Protein AF-A0A6V7UQC3-F1 (afdb_monomer_lite)

Structure (mmCIF, N/CA/C/O backbone):
data_AF-A0A6V7UQC3-F1
#
_entry.id   AF-A0A6V7UQC3-F1
#
loop_
_atom_site.group_PDB
_atom_site.id
_atom_site.type_symbol
_atom_site.label_atom_id
_atom_site.label_alt_id
_atom_site.label_comp_id
_atom_site.label_asym_id
_atom_site.label_entity_id
_atom_site.label_seq_id
_atom_site.pdbx_PDB_ins_code
_atom_site.Cartn_x
_atom_site.Cartn_y
_atom_site.Cartn_z
_atom_site.occupancy
_atom_site.B_iso_or_equiv
_atom_site.auth_seq_id
_atom_site.auth_comp_id
_atom_site.auth_asym_id
_atom_site.auth_atom_id
_atom_site.pdbx_PDB_model_num
ATOM 1 N N . MET A 1 1 ? 8.889 34.689 -22.138 1.00 64.12 1 MET A N 1
ATOM 2 C CA . MET A 1 1 ? 8.072 34.893 -20.921 1.00 64.12 1 MET A CA 1
ATOM 3 C C . MET A 1 1 ? 6.764 34.091 -20.914 1.00 64.12 1 MET A C 1
ATOM 5 O O . MET A 1 1 ? 6.473 33.499 -19.887 1.00 64.12 1 MET A O 1
ATOM 9 N N . TYR A 1 2 ? 5.983 34.022 -22.006 1.00 79.50 2 TYR A N 1
ATOM 10 C CA . TYR A 1 2 ? 4.764 33.183 -22.061 1.00 79.50 2 TYR A CA 1
ATOM 11 C C . TYR A 1 2 ? 5.077 31.675 -21.970 1.00 79.50 2 TYR A C 1
ATOM 13 O O . TYR A 1 2 ? 4.630 31.007 -21.044 1.00 79.50 2 TYR A O 1
ATOM 21 N N . TRP A 1 3 ? 5.973 31.185 -22.832 1.00 75.94 3 TRP A N 1
ATOM 22 C CA . TRP A 1 3 ? 6.384 29.775 -22.886 1.00 75.94 3 TRP A CA 1
ATOM 23 C C . TRP A 1 3 ? 6.981 29.227 -21.578 1.00 75.94 3 TRP A C 1
ATOM 25 O O . TRP A 1 3 ? 6.751 28.079 -21.221 1.00 75.94 3 TRP A O 1
ATOM 35 N N . GLU A 1 4 ? 7.701 30.045 -20.805 1.00 83.38 4 GLU A N 1
ATOM 36 C CA . GLU A 1 4 ? 8.238 29.617 -19.503 1.00 83.38 4 GLU A CA 1
ATOM 37 C C . GLU A 1 4 ? 7.147 29.396 -18.455 1.00 83.38 4 GLU A C 1
ATOM 39 O O . GLU A 1 4 ? 7.284 28.515 -17.607 1.00 83.38 4 GLU A O 1
ATOM 44 N N . LYS A 1 5 ? 6.069 30.192 -18.489 1.00 83.81 5 LYS A N 1
ATOM 45 C CA . LYS A 1 5 ? 4.938 30.012 -17.572 1.00 83.81 5 LYS A CA 1
ATOM 46 C C . LYS A 1 5 ? 4.194 28.721 -17.891 1.00 83.81 5 LYS A C 1
ATOM 48 O O . LYS A 1 5 ? 3.867 27.980 -16.971 1.00 83.81 5 LYS A O 1
ATOM 53 N N . GLU A 1 6 ? 3.991 28.429 -19.173 1.00 85.62 6 GLU A N 1
ATOM 54 C CA . GLU A 1 6 ? 3.350 27.187 -19.608 1.00 85.62 6 GLU A CA 1
ATOM 55 C C . GLU A 1 6 ? 4.181 25.958 -19.243 1.00 85.62 6 GLU A C 1
ATOM 57 O O . GLU A 1 6 ? 3.660 25.035 -18.623 1.00 85.62 6 GLU A O 1
ATOM 62 N N . ILE A 1 7 ? 5.487 25.962 -19.529 1.00 86.19 7 ILE A N 1
ATOM 63 C CA . ILE A 1 7 ? 6.379 24.847 -19.172 1.00 86.19 7 ILE A CA 1
ATOM 64 C C . ILE A 1 7 ? 6.366 24.605 -17.656 1.00 86.19 7 ILE A C 1
ATOM 66 O O . ILE A 1 7 ? 6.242 23.462 -17.217 1.00 86.19 7 ILE A O 1
ATOM 70 N N . LYS A 1 8 ? 6.425 25.668 -16.843 1.00 86.44 8 LYS A N 1
ATOM 71 C CA . LYS A 1 8 ? 6.316 25.550 -15.380 1.00 86.44 8 LYS A CA 1
ATOM 72 C C . LYS A 1 8 ? 4.957 25.000 -14.941 1.00 86.44 8 LYS A C 1
ATOM 74 O O . LYS A 1 8 ? 4.918 24.204 -14.009 1.00 86.44 8 LYS A O 1
ATOM 79 N N . ALA A 1 9 ? 3.869 25.367 -15.616 1.00 86.12 9 ALA A N 1
ATOM 80 C CA . ALA A 1 9 ? 2.542 24.830 -15.330 1.00 86.12 9 ALA A CA 1
ATOM 81 C C . ALA A 1 9 ? 2.450 23.325 -15.639 1.00 86.12 9 ALA A C 1
ATOM 83 O O . ALA A 1 9 ? 1.952 22.563 -14.812 1.00 86.12 9 ALA A O 1
ATOM 84 N N . TYR A 1 10 ? 2.987 22.866 -16.775 1.00 89.12 10 TYR A N 1
ATOM 85 C CA . TYR A 1 10 ? 3.027 21.435 -17.105 1.00 89.12 10 TYR A CA 1
ATOM 86 C C . TYR A 1 10 ? 3.880 20.632 -16.118 1.00 89.12 10 TYR A C 1
ATOM 88 O O . TYR 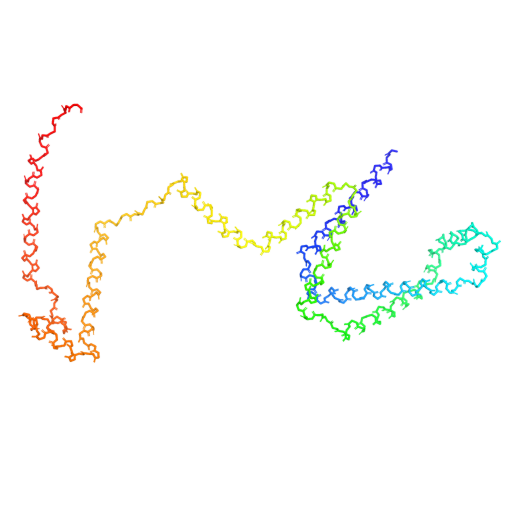A 1 10 ? 3.467 19.555 -15.687 1.00 89.12 10 TYR A O 1
ATOM 96 N N . LEU A 1 11 ? 5.038 21.168 -15.722 1.00 87.81 11 LEU A N 1
ATOM 97 C CA . LEU A 1 11 ? 5.898 20.543 -14.716 1.00 87.81 11 LEU A CA 1
ATOM 98 C C . LEU A 1 11 ? 5.192 20.444 -13.360 1.00 87.81 11 LEU A C 1
ATOM 100 O O . LEU A 1 11 ? 5.208 19.379 -12.749 1.00 87.81 11 LEU A O 1
ATOM 104 N N . LEU A 1 12 ? 4.520 21.511 -12.924 1.00 87.75 12 LEU A N 1
ATOM 105 C CA . LEU A 1 12 ? 3.757 21.512 -11.677 1.00 87.75 12 LEU A CA 1
ATOM 106 C C . LEU A 1 12 ? 2.623 20.476 -11.712 1.00 87.75 12 LEU A C 1
ATOM 108 O O . LEU A 1 12 ? 2.480 19.684 -10.782 1.00 87.75 12 LEU A O 1
ATOM 112 N N . ASN A 1 13 ? 1.859 20.425 -12.806 1.00 90.88 13 ASN A N 1
ATOM 113 C CA . ASN A 1 13 ? 0.787 19.443 -12.980 1.00 90.88 13 ASN A CA 1
ATOM 114 C C . ASN A 1 13 ? 1.324 18.008 -12.908 1.00 90.88 13 ASN A C 1
ATOM 116 O O . ASN A 1 13 ? 0.737 17.156 -12.240 1.00 90.88 13 ASN A O 1
ATOM 120 N N . PHE A 1 14 ? 2.466 17.742 -13.543 1.00 91.44 14 PHE A N 1
ATOM 121 C CA . PHE A 1 14 ? 3.115 16.436 -13.485 1.00 91.44 14 PHE A CA 1
ATOM 122 C C . PHE A 1 14 ? 3.550 16.064 -12.057 1.00 91.44 14 PHE A C 1
ATOM 124 O O . PHE A 1 14 ? 3.264 14.958 -11.601 1.00 91.44 14 PHE A O 1
ATOM 131 N N . GLN A 1 15 ? 4.171 16.987 -11.319 1.00 90.38 15 GLN A N 1
ATOM 132 C CA . GLN A 1 15 ? 4.589 16.763 -9.926 1.00 90.38 15 GLN A CA 1
ATOM 133 C C . GLN A 1 15 ? 3.405 16.435 -9.009 1.00 90.38 15 GLN A C 1
ATOM 135 O O . GLN A 1 15 ? 3.484 15.523 -8.177 1.00 90.38 15 GLN A O 1
ATOM 140 N N . VAL A 1 16 ? 2.291 17.149 -9.185 1.00 90.88 16 VAL A N 1
ATOM 141 C CA . VAL A 1 16 ? 1.056 16.910 -8.432 1.00 90.88 16 VAL A CA 1
ATOM 142 C C . VAL A 1 16 ? 0.494 15.523 -8.749 1.00 90.88 16 VAL A C 1
ATOM 144 O O . VAL A 1 16 ? 0.177 14.776 -7.826 1.00 90.88 16 VAL A O 1
ATOM 147 N N . LEU A 1 17 ? 0.439 15.130 -10.025 1.00 93.81 17 LEU A N 1
ATOM 148 C CA . LEU A 1 17 ? -0.026 13.797 -10.428 1.00 93.81 17 LEU A CA 1
ATOM 149 C C . LEU A 1 17 ? 0.838 12.677 -9.835 1.00 93.81 17 LEU A C 1
ATOM 151 O O . LEU A 1 17 ? 0.297 11.713 -9.286 1.00 93.81 17 LEU A O 1
ATOM 155 N N . VAL A 1 18 ? 2.167 12.817 -9.885 1.00 94.12 18 VAL A N 1
ATOM 156 C CA . VAL A 1 18 ? 3.090 11.843 -9.283 1.00 94.12 18 VAL A CA 1
ATOM 157 C C . VAL A 1 18 ? 2.859 11.754 -7.775 1.00 94.12 18 VAL A C 1
ATOM 159 O O . VAL A 1 18 ? 2.710 10.652 -7.249 1.00 94.12 18 VAL A O 1
ATOM 162 N N . SER A 1 19 ? 2.730 12.891 -7.090 1.00 93.50 19 SER A N 1
ATOM 163 C CA . SER A 1 19 ? 2.483 12.929 -5.644 1.00 93.50 19 SER A CA 1
ATOM 164 C C . SER A 1 19 ? 1.153 12.269 -5.268 1.00 93.50 19 SER A C 1
ATOM 166 O O . SER A 1 19 ? 1.120 11.439 -4.361 1.00 93.50 19 SER A O 1
ATOM 168 N N . ILE A 1 20 ? 0.068 12.550 -5.997 1.00 94.44 20 ILE A N 1
ATOM 169 C CA . ILE A 1 20 ? -1.242 11.911 -5.781 1.00 94.44 20 ILE A CA 1
ATOM 170 C C . ILE A 1 20 ? -1.143 10.396 -5.990 1.00 94.44 20 ILE A C 1
ATOM 172 O O . ILE A 1 20 ? -1.645 9.622 -5.170 1.00 94.44 20 ILE A O 1
ATOM 176 N N . SER A 1 21 ? -0.466 9.960 -7.056 1.00 95.06 21 SER A N 1
ATOM 177 C CA . SER A 1 21 ? -0.277 8.534 -7.334 1.00 95.06 21 SER A CA 1
ATOM 178 C C . SER A 1 21 ? 0.526 7.836 -6.228 1.00 95.06 21 SER A C 1
ATOM 180 O O . SER A 1 21 ? 0.140 6.761 -5.771 1.00 95.06 21 SER A O 1
ATOM 182 N N . ALA A 1 22 ? 1.578 8.477 -5.716 1.00 95.75 22 ALA A N 1
ATOM 183 C CA . ALA A 1 22 ? 2.397 7.956 -4.631 1.00 95.75 22 ALA A CA 1
ATOM 184 C C . ALA A 1 22 ? 1.610 7.868 -3.314 1.00 95.75 22 ALA A C 1
ATOM 186 O O . ALA A 1 22 ? 1.680 6.854 -2.617 1.00 95.75 22 ALA A O 1
ATOM 187 N N . ILE A 1 23 ? 0.786 8.876 -3.007 1.00 95.31 23 ILE A N 1
ATOM 188 C CA . ILE A 1 23 ? -0.128 8.851 -1.857 1.00 95.31 23 ILE A CA 1
ATOM 189 C C . ILE A 1 23 ? -1.109 7.677 -1.977 1.00 95.31 23 ILE A C 1
ATOM 191 O O . ILE A 1 23 ? -1.308 6.932 -1.014 1.00 95.31 23 ILE A O 1
ATOM 195 N N . PHE A 1 24 ? -1.696 7.469 -3.159 1.00 95.19 24 PHE A N 1
ATOM 196 C CA . PHE A 1 24 ? -2.596 6.343 -3.406 1.00 95.19 24 PHE A CA 1
ATOM 197 C C . PHE A 1 24 ? -1.884 5.001 -3.189 1.00 95.19 24 PHE A C 1
ATOM 199 O O . PHE A 1 24 ? -2.378 4.156 -2.439 1.00 95.19 24 PHE A O 1
ATOM 206 N N . ILE A 1 25 ? -0.693 4.828 -3.769 1.00 94.94 25 ILE A N 1
ATOM 207 C CA . ILE A 1 25 ? 0.131 3.625 -3.598 1.00 94.94 25 ILE A CA 1
ATOM 208 C C . ILE A 1 25 ? 0.401 3.363 -2.111 1.00 94.94 25 ILE A C 1
ATOM 210 O O . ILE A 1 25 ? 0.191 2.245 -1.643 1.00 94.94 25 ILE A O 1
ATOM 214 N N . PHE A 1 26 ? 0.783 4.387 -1.345 1.00 95.94 26 PHE A N 1
ATOM 215 C CA . PHE A 1 26 ? 1.074 4.245 0.081 1.00 95.94 26 PHE A CA 1
ATOM 216 C C . PHE A 1 26 ? -0.157 3.808 0.892 1.00 95.94 26 PHE A C 1
ATOM 218 O O . PHE A 1 26 ? -0.088 2.871 1.694 1.00 95.94 26 PHE A O 1
ATOM 225 N N . LEU A 1 27 ? -1.312 4.446 0.668 1.00 93.50 27 LEU A N 1
ATOM 226 C CA . LEU A 1 27 ? -2.547 4.172 1.417 1.00 93.50 27 LEU A CA 1
ATOM 227 C C . LEU A 1 27 ? -3.190 2.823 1.062 1.00 93.50 27 LEU A C 1
ATOM 229 O O . LEU A 1 27 ? -3.886 2.222 1.899 1.00 93.50 27 LEU A O 1
ATOM 233 N N . TYR A 1 28 ? -2.988 2.357 -0.169 1.00 94.19 28 TYR A N 1
ATOM 234 C CA . TYR A 1 28 ? -3.541 1.104 -0.681 1.00 94.19 28 TYR A CA 1
ATOM 235 C C . TYR A 1 28 ? -2.520 -0.035 -0.752 1.00 94.19 28 TYR A C 1
ATOM 237 O O . TYR A 1 28 ? -2.900 -1.132 -1.157 1.00 94.19 28 TYR A O 1
ATOM 245 N N . ALA A 1 29 ? -1.286 0.167 -0.276 1.00 93.50 29 ALA A N 1
ATOM 246 C CA . ALA A 1 29 ? -0.187 -0.795 -0.382 1.00 93.50 29 ALA A CA 1
ATOM 247 C C . ALA A 1 29 ? -0.581 -2.230 0.016 1.00 93.50 29 ALA A C 1
ATOM 249 O O . ALA A 1 29 ? -0.388 -3.160 -0.760 1.00 93.50 29 ALA A O 1
ATOM 250 N N . ARG A 1 30 ? -1.252 -2.411 1.165 1.00 90.88 30 ARG A N 1
ATOM 251 C CA . ARG A 1 30 ? -1.740 -3.735 1.614 1.00 90.88 30 ARG A CA 1
ATOM 252 C C . ARG A 1 30 ? -2.712 -4.402 0.653 1.00 90.88 30 ARG A C 1
ATOM 254 O O . ARG A 1 30 ? -2.663 -5.613 0.471 1.00 90.88 30 ARG A O 1
ATOM 261 N N . LYS A 1 31 ? -3.630 -3.624 0.074 1.00 91.94 31 LYS A N 1
ATOM 262 C CA . LYS A 1 31 ? -4.616 -4.153 -0.877 1.00 91.94 31 LYS A CA 1
ATOM 263 C C . LYS A 1 31 ? -3.952 -4.473 -2.216 1.00 91.94 31 LYS A C 1
ATOM 265 O O . LYS A 1 31 ? -4.264 -5.503 -2.798 1.00 91.94 31 LYS A O 1
ATOM 270 N N . LEU A 1 32 ? -3.028 -3.620 -2.665 1.00 91.94 32 LEU A N 1
ATOM 271 C CA . LEU A 1 32 ? -2.286 -3.795 -3.915 1.00 91.94 32 LEU A CA 1
ATOM 272 C C . LEU A 1 32 ? -1.426 -5.059 -3.882 1.00 91.94 32 LEU A C 1
ATOM 274 O O . LEU A 1 32 ? -1.560 -5.895 -4.768 1.00 91.94 32 LEU A O 1
ATOM 278 N N . VAL A 1 33 ? -0.614 -5.243 -2.839 1.00 92.75 33 VAL A N 1
ATOM 279 C CA . VAL A 1 33 ? 0.305 -6.390 -2.726 1.00 92.75 33 VAL A CA 1
ATOM 280 C C . VAL A 1 33 ? -0.440 -7.729 -2.655 1.00 92.75 33 VAL A C 1
ATOM 282 O O . VAL A 1 33 ? 0.019 -8.710 -3.226 1.00 92.75 33 VAL A O 1
ATOM 285 N N . ARG A 1 34 ? -1.610 -7.778 -2.004 1.00 92.50 34 ARG A N 1
ATOM 286 C CA . ARG A 1 34 ? -2.435 -8.998 -1.925 1.00 92.50 34 ARG A CA 1
ATOM 287 C C . ARG A 1 34 ? -3.258 -9.249 -3.196 1.00 92.50 34 ARG A C 1
ATOM 289 O O . ARG A 1 34 ? -3.855 -10.312 -3.345 1.00 92.50 34 ARG A O 1
ATOM 296 N N . SER A 1 35 ? -3.334 -8.281 -4.107 1.00 92.69 35 SER A N 1
ATOM 297 C CA . SER A 1 35 ? -4.086 -8.458 -5.344 1.00 92.69 35 SER A CA 1
ATOM 298 C C . SER A 1 35 ? -3.283 -9.274 -6.358 1.00 92.69 35 SER A C 1
ATOM 300 O O . SER A 1 35 ? -2.159 -8.935 -6.725 1.00 92.69 35 SER A O 1
ATOM 302 N N . VAL A 1 36 ? -3.903 -10.343 -6.853 1.00 91.88 36 VAL A N 1
ATOM 303 C CA . VAL A 1 36 ? -3.296 -11.257 -7.830 1.00 91.88 36 VAL A CA 1
ATOM 304 C C . VAL A 1 36 ? -2.942 -10.530 -9.135 1.00 91.88 36 VAL A C 1
ATOM 306 O O . VAL A 1 36 ? -1.901 -10.787 -9.734 1.00 91.88 36 VAL A O 1
ATOM 309 N N . ALA A 1 37 ? -3.765 -9.561 -9.547 1.00 92.00 37 ALA A N 1
ATOM 310 C CA . ALA A 1 37 ? -3.521 -8.761 -10.745 1.00 92.00 37 ALA A CA 1
ATOM 311 C C . ALA A 1 37 ? -2.211 -7.963 -10.660 1.00 92.00 37 ALA A C 1
ATOM 313 O O . ALA A 1 37 ? -1.436 -7.959 -11.614 1.00 92.00 37 ALA A O 1
ATOM 314 N N . VAL A 1 38 ? -1.933 -7.322 -9.518 1.00 91.19 38 VAL A N 1
ATOM 315 C CA . VAL A 1 38 ? -0.705 -6.531 -9.346 1.00 91.19 38 VAL A CA 1
ATOM 316 C C . VAL A 1 38 ? 0.526 -7.424 -9.413 1.00 91.19 38 VAL A C 1
ATOM 318 O O . VAL A 1 38 ? 1.497 -7.020 -10.038 1.00 91.19 38 VAL A O 1
ATOM 321 N N . PHE A 1 39 ? 0.479 -8.640 -8.862 1.00 91.94 39 PHE A N 1
ATOM 322 C CA . PHE A 1 39 ? 1.599 -9.582 -8.937 1.00 91.94 39 PHE A CA 1
ATOM 323 C C . PHE A 1 39 ? 1.973 -9.950 -10.382 1.00 91.94 39 PHE A C 1
ATOM 325 O O . PHE A 1 39 ? 3.143 -9.887 -10.760 1.00 91.94 39 PHE A O 1
ATOM 332 N N . TYR A 1 40 ? 0.990 -10.281 -11.223 1.00 93.38 40 TYR A N 1
ATOM 333 C CA . TYR A 1 40 ? 1.273 -10.590 -12.628 1.00 93.38 40 TYR A CA 1
ATOM 334 C C . TYR A 1 40 ? 1.721 -9.354 -13.412 1.00 93.38 40 TYR A C 1
ATOM 336 O O . TYR A 1 40 ? 2.642 -9.448 -14.220 1.00 93.38 40 TYR A O 1
ATOM 344 N N . LEU A 1 41 ? 1.128 -8.185 -13.153 1.00 94.50 41 LEU A N 1
ATOM 345 C CA . LEU A 1 41 ? 1.524 -6.941 -13.814 1.00 94.50 41 LEU A CA 1
ATOM 346 C C . LEU A 1 41 ? 2.955 -6.526 -13.456 1.00 94.50 41 LEU A C 1
ATOM 348 O O . LEU A 1 41 ? 3.721 -6.174 -14.351 1.00 94.50 41 LEU A O 1
ATOM 352 N N . THR A 1 42 ? 3.345 -6.587 -12.180 1.00 92.88 42 THR A N 1
ATOM 353 C CA . THR A 1 42 ? 4.720 -6.269 -11.765 1.00 92.88 42 THR A CA 1
ATOM 354 C C . THR A 1 42 ? 5.712 -7.278 -12.325 1.00 92.88 42 THR A C 1
ATOM 356 O O . THR A 1 42 ? 6.771 -6.873 -12.800 1.00 92.88 42 THR A O 1
ATOM 359 N N . GLY A 1 43 ? 5.348 -8.561 -12.360 1.00 93.44 43 GLY A N 1
ATOM 360 C CA . GLY A 1 43 ? 6.123 -9.606 -13.020 1.00 93.44 43 GLY A CA 1
ATOM 361 C C . GLY A 1 43 ? 6.399 -9.294 -14.491 1.00 93.44 43 GLY A C 1
ATOM 362 O O . GLY A 1 43 ? 7.560 -9.242 -14.898 1.00 93.44 43 GLY A O 1
ATOM 363 N N . ILE A 1 44 ? 5.347 -8.985 -15.258 1.00 94.25 44 ILE A N 1
ATOM 364 C CA . ILE A 1 44 ? 5.448 -8.605 -16.675 1.00 94.25 44 ILE A CA 1
ATOM 365 C C . ILE A 1 44 ? 6.311 -7.349 -16.847 1.00 94.25 44 ILE A C 1
ATOM 367 O O . ILE A 1 44 ? 7.169 -7.315 -17.729 1.00 94.25 44 ILE A O 1
ATOM 371 N N . LEU A 1 45 ? 6.127 -6.328 -16.003 1.00 95.12 45 LEU A N 1
ATOM 372 C CA . LEU A 1 45 ? 6.933 -5.105 -16.046 1.00 95.12 45 LEU A CA 1
ATOM 373 C C . LEU A 1 45 ? 8.417 -5.403 -15.814 1.00 95.12 45 LEU A C 1
ATOM 375 O O . LEU A 1 45 ? 9.252 -4.942 -16.589 1.00 95.12 45 LEU A O 1
ATOM 379 N N . ILE A 1 46 ? 8.751 -6.204 -14.799 1.00 94.25 46 ILE A N 1
ATOM 380 C CA . ILE A 1 46 ? 10.131 -6.637 -14.533 1.00 94.25 46 ILE A CA 1
ATOM 381 C C . ILE A 1 46 ? 10.692 -7.394 -15.743 1.00 94.25 46 ILE A C 1
ATOM 383 O O . ILE A 1 46 ? 11.832 -7.150 -16.138 1.00 94.25 46 ILE A O 1
ATOM 387 N N . GLY A 1 47 ? 9.889 -8.251 -16.378 1.00 94.31 47 GLY A N 1
ATOM 388 C CA . GLY A 1 47 ? 10.257 -8.943 -17.614 1.00 94.31 47 GLY A CA 1
ATOM 389 C C . GLY A 1 47 ? 10.569 -7.993 -18.772 1.00 94.31 47 GLY A C 1
ATOM 390 O O . GLY A 1 47 ? 11.583 -8.159 -19.451 1.00 94.31 47 GLY A O 1
ATOM 391 N N . ILE A 1 48 ? 9.748 -6.958 -18.969 1.00 94.00 48 ILE A N 1
ATOM 392 C CA . ILE A 1 48 ? 9.971 -5.921 -19.988 1.00 94.00 48 ILE A CA 1
ATOM 393 C C . ILE A 1 48 ? 11.245 -5.119 -19.678 1.00 94.00 48 ILE A C 1
ATOM 395 O O . ILE A 1 48 ? 12.063 -4.896 -20.570 1.00 94.00 48 ILE A O 1
ATOM 399 N N . PHE A 1 49 ? 11.469 -4.728 -18.421 1.00 93.88 49 PHE A N 1
ATOM 400 C CA . PHE A 1 49 ? 12.704 -4.043 -18.021 1.00 93.88 49 PHE A CA 1
ATOM 401 C C . PHE A 1 49 ? 13.944 -4.917 -18.244 1.00 93.88 49 PHE A C 1
ATOM 403 O O . PHE A 1 49 ? 14.940 -4.442 -18.792 1.00 93.88 49 PHE A O 1
ATOM 410 N N . ALA A 1 50 ? 13.880 -6.203 -17.895 1.00 91.81 50 ALA A N 1
ATOM 411 C CA . ALA A 1 50 ? 14.954 -7.156 -18.163 1.00 91.81 50 ALA A CA 1
ATOM 412 C C . ALA A 1 50 ? 15.212 -7.320 -19.671 1.00 91.81 50 ALA A C 1
ATOM 414 O O . ALA A 1 50 ? 16.365 -7.377 -20.100 1.00 91.81 50 ALA A O 1
ATOM 415 N N . SER A 1 51 ? 14.152 -7.326 -20.483 1.00 92.44 51 SER A N 1
ATOM 416 C CA . SER A 1 51 ? 14.235 -7.355 -21.945 1.00 92.44 51 SER A CA 1
ATOM 417 C C . SER A 1 51 ? 14.996 -6.141 -22.495 1.00 92.44 51 SER A C 1
ATOM 419 O O . SER A 1 51 ? 15.937 -6.308 -23.270 1.00 92.44 51 SER A O 1
ATOM 421 N N . PHE A 1 52 ? 14.696 -4.926 -22.020 1.00 89.94 52 PHE A N 1
ATOM 422 C CA . PHE A 1 52 ? 15.453 -3.727 -22.402 1.00 89.94 52 PHE A CA 1
ATOM 423 C C . PHE A 1 52 ? 16.926 -3.780 -21.977 1.00 89.94 52 PHE A C 1
ATOM 425 O O . PHE A 1 52 ? 17.788 -3.345 -22.741 1.00 89.94 52 PHE A O 1
ATOM 432 N N . LEU A 1 53 ? 17.241 -4.339 -20.803 1.00 89.94 53 LEU A N 1
ATOM 433 C CA . LEU A 1 53 ? 18.631 -4.517 -20.361 1.00 89.94 53 LEU A CA 1
ATOM 434 C C . LEU A 1 53 ? 19.397 -5.494 -21.261 1.00 89.94 53 LEU A C 1
ATOM 436 O O . LEU A 1 53 ? 20.527 -5.203 -21.660 1.00 89.94 53 LEU A O 1
ATOM 440 N N . ILE A 1 54 ? 18.779 -6.620 -21.628 1.00 88.62 54 ILE A N 1
ATOM 441 C CA . ILE A 1 54 ? 19.366 -7.589 -22.564 1.00 88.62 54 ILE A CA 1
ATOM 442 C C . ILE A 1 54 ? 19.555 -6.939 -23.933 1.00 88.62 54 ILE A C 1
ATOM 444 O O . ILE A 1 54 ? 20.635 -7.049 -24.510 1.00 88.62 54 ILE A O 1
ATOM 448 N N . PHE A 1 55 ? 18.547 -6.227 -24.438 1.00 85.94 55 PHE A N 1
ATOM 449 C CA . PHE A 1 55 ? 18.647 -5.508 -25.704 1.00 85.94 55 PHE A CA 1
ATOM 450 C C . PHE A 1 55 ? 19.773 -4.472 -25.678 1.00 85.94 55 PHE A C 1
ATOM 452 O O . PHE A 1 55 ? 20.583 -4.446 -26.598 1.00 85.94 55 PHE A O 1
ATOM 459 N N . GLY A 1 56 ? 19.893 -3.673 -24.614 1.00 83.19 56 GLY A N 1
ATOM 460 C CA . GLY A 1 56 ? 20.983 -2.711 -24.448 1.00 83.19 56 GLY A CA 1
ATOM 461 C C . GLY A 1 56 ? 22.360 -3.379 -24.412 1.00 83.19 56 GLY A C 1
ATOM 462 O O . GLY A 1 56 ? 23.290 -2.920 -25.077 1.00 83.19 56 GLY A O 1
ATOM 463 N N . HIS A 1 57 ? 22.490 -4.508 -23.712 1.00 81.44 57 HIS A N 1
ATOM 464 C CA . HIS A 1 57 ? 23.729 -5.287 -23.689 1.00 81.44 57 HIS A CA 1
ATOM 465 C C . HIS A 1 57 ? 24.069 -5.891 -25.063 1.00 81.44 57 HIS A C 1
ATOM 467 O O . HIS A 1 57 ? 25.218 -5.849 -25.509 1.00 81.44 57 HIS A O 1
ATOM 473 N N . LEU A 1 58 ? 23.071 -6.412 -25.778 1.00 79.31 58 LEU A N 1
ATOM 474 C CA . LEU A 1 58 ? 23.236 -6.886 -27.150 1.00 79.31 58 LEU A CA 1
ATOM 475 C C . LEU A 1 58 ? 23.615 -5.734 -28.079 1.00 79.31 58 LEU A C 1
ATOM 477 O O . LEU A 1 58 ? 24.525 -5.887 -28.888 1.00 79.31 58 LEU A O 1
ATOM 481 N N . PHE A 1 59 ? 22.998 -4.565 -27.923 1.00 71.88 59 PHE A N 1
ATOM 482 C CA . PHE A 1 59 ? 23.315 -3.370 -28.694 1.00 71.88 59 PHE A CA 1
ATOM 483 C C . PHE A 1 59 ? 24.782 -2.974 -28.506 1.00 71.88 59 PHE A C 1
ATOM 485 O O . PHE A 1 59 ? 25.483 -2.764 -29.489 1.00 71.88 59 PHE A O 1
ATOM 492 N N . GLN A 1 60 ? 25.302 -3.011 -27.274 1.00 69.00 60 GLN A N 1
ATOM 493 C CA . GLN A 1 60 ? 26.733 -2.805 -27.002 1.00 69.00 60 GLN A CA 1
ATOM 494 C C . GLN A 1 60 ? 27.648 -3.824 -27.706 1.00 69.00 60 GLN A C 1
ATOM 496 O O . GLN A 1 60 ? 28.801 -3.514 -28.017 1.00 69.00 60 GLN A O 1
ATOM 501 N N . LYS A 1 61 ? 27.155 -5.039 -27.962 1.00 70.69 61 LYS A N 1
ATOM 502 C CA . LYS A 1 61 ? 27.871 -6.086 -28.704 1.00 70.69 61 LYS A CA 1
ATOM 503 C C . LYS A 1 61 ? 27.752 -5.923 -30.227 1.00 70.69 61 LYS A C 1
ATOM 505 O O . LYS A 1 61 ? 28.675 -6.321 -30.936 1.00 70.69 61 LYS A O 1
ATOM 510 N N . PHE A 1 62 ? 26.648 -5.346 -30.708 1.00 60.94 62 PHE A N 1
ATOM 511 C CA . PHE A 1 62 ? 26.375 -5.056 -32.121 1.00 60.94 62 PHE A CA 1
ATOM 512 C C . PHE A 1 62 ? 26.971 -3.743 -32.611 1.00 60.94 62 PHE A C 1
ATOM 514 O O . PHE A 1 62 ? 27.158 -3.602 -33.819 1.00 60.94 62 PHE A O 1
ATOM 521 N N . ILE A 1 63 ? 27.321 -2.816 -31.710 1.00 61.53 63 ILE A N 1
ATOM 522 C CA . ILE A 1 63 ? 28.256 -1.737 -32.032 1.00 61.53 63 ILE A CA 1
ATOM 523 C C . ILE A 1 63 ? 29.471 -2.435 -32.658 1.00 61.53 63 ILE A C 1
ATOM 525 O O . ILE A 1 63 ? 30.125 -3.231 -31.971 1.00 61.53 63 ILE A O 1
ATOM 529 N N . PRO A 1 64 ? 29.729 -2.237 -33.968 1.00 55.75 64 PRO A N 1
ATOM 530 C CA . PRO A 1 64 ? 30.724 -3.016 -34.684 1.00 55.75 64 PRO A CA 1
ATOM 531 C C . PRO A 1 64 ? 32.040 -2.921 -33.923 1.00 55.75 64 PRO A C 1
ATOM 533 O O . PRO A 1 64 ? 32.322 -1.898 -33.299 1.00 55.75 64 PRO A O 1
ATOM 536 N N . LYS A 1 65 ? 32.885 -3.955 -33.975 1.00 54.38 65 LYS A N 1
ATOM 537 C CA . LYS A 1 65 ? 34.228 -3.888 -33.366 1.00 54.38 65 LYS A CA 1
ATOM 538 C C . LYS A 1 65 ? 34.955 -2.586 -33.775 1.00 54.38 65 LYS A C 1
ATOM 540 O O . LYS A 1 65 ? 35.664 -2.020 -32.955 1.00 54.38 65 LYS A O 1
ATOM 545 N N . PHE A 1 66 ? 34.644 -2.057 -34.970 1.00 50.22 66 PHE A N 1
ATOM 546 C CA . PHE A 1 66 ? 35.029 -0.749 -35.524 1.00 50.22 66 PHE A CA 1
ATOM 547 C C . PHE A 1 66 ? 34.524 0.510 -34.792 1.00 50.22 66 PHE A C 1
ATOM 549 O O . PHE A 1 66 ? 35.198 1.527 -34.835 1.00 50.22 66 PHE A O 1
ATOM 556 N N . ALA A 1 67 ? 33.385 0.465 -34.102 1.00 53.75 67 ALA A N 1
ATOM 557 C CA . ALA A 1 67 ? 32.818 1.563 -33.311 1.00 53.75 67 ALA A CA 1
ATOM 558 C C . ALA A 1 67 ? 33.166 1.476 -31.808 1.00 53.75 67 ALA A C 1
ATOM 560 O O . ALA A 1 67 ? 32.804 2.362 -31.037 1.00 53.75 67 ALA A O 1
ATOM 561 N N . ARG A 1 68 ? 33.950 0.466 -31.397 1.00 54.34 68 ARG A N 1
ATOM 562 C CA . ARG A 1 68 ? 34.726 0.486 -30.142 1.00 54.34 68 ARG A CA 1
ATOM 563 C C . ARG A 1 68 ? 36.073 1.214 -30.317 1.00 54.34 68 ARG A C 1
ATOM 565 O O . ARG A 1 68 ? 36.591 1.796 -29.371 1.00 54.34 68 ARG A O 1
ATOM 572 N N . PHE A 1 69 ? 36.598 1.246 -31.546 1.00 55.19 69 PHE A N 1
ATOM 573 C CA . PHE A 1 69 ? 37.816 1.971 -31.926 1.00 55.19 69 PHE A CA 1
ATOM 574 C C . PHE A 1 69 ? 37.749 3.515 -31.930 1.00 55.19 69 PHE A C 1
ATOM 576 O O . PHE A 1 69 ? 38.809 4.100 -31.759 1.00 55.19 69 PHE A O 1
ATOM 583 N N . PRO A 1 70 ? 36.607 4.229 -32.036 1.00 59.06 70 PRO A N 1
ATOM 584 C CA . PRO A 1 70 ? 36.548 5.685 -31.906 1.00 59.06 70 PRO A CA 1
ATOM 585 C C . PRO A 1 70 ? 37.012 6.162 -30.539 1.00 59.06 70 PRO A C 1
ATOM 587 O O . PRO A 1 70 ? 37.652 7.194 -30.450 1.00 59.06 70 PRO A O 1
ATOM 590 N N . PHE A 1 71 ? 36.760 5.394 -29.478 1.00 57.94 71 PHE A N 1
ATOM 591 C CA . PHE A 1 71 ? 37.291 5.719 -28.157 1.00 57.94 71 PHE A CA 1
ATOM 592 C C . PHE A 1 71 ? 38.824 5.576 -28.103 1.00 57.94 71 PHE A C 1
ATOM 594 O O . PHE A 1 71 ? 39.480 6.312 -27.376 1.00 57.94 71 PHE A O 1
ATOM 601 N N . LEU A 1 72 ? 39.389 4.664 -28.905 1.00 60.03 72 LEU A N 1
ATOM 602 C CA . LEU A 1 72 ? 40.828 4.386 -28.977 1.00 60.03 72 LEU A CA 1
ATOM 603 C C . LEU A 1 72 ? 41.589 5.282 -29.980 1.00 60.03 72 LEU A C 1
ATOM 605 O O . LEU A 1 72 ? 42.743 5.606 -29.736 1.00 60.03 72 LEU A O 1
ATOM 609 N N . PHE A 1 73 ? 40.963 5.671 -31.098 1.00 62.59 73 PHE A N 1
ATOM 610 C CA . PHE A 1 73 ? 41.593 6.387 -32.223 1.00 62.59 73 PHE A CA 1
ATOM 611 C C . PHE A 1 73 ? 40.941 7.742 -32.566 1.00 62.59 73 PHE A C 1
ATOM 613 O O . PHE A 1 73 ? 41.591 8.580 -33.177 1.00 62.59 73 PHE A O 1
ATOM 620 N N . GLY A 1 74 ? 39.674 7.977 -32.203 1.00 69.00 74 GLY A N 1
ATOM 621 C CA . GLY A 1 74 ? 38.892 9.178 -32.563 1.00 69.00 74 GLY A CA 1
ATOM 622 C C . GLY A 1 74 ? 38.480 10.075 -31.384 1.00 69.00 74 GLY A C 1
ATOM 623 O O . GLY A 1 74 ? 37.791 11.077 -31.580 1.00 69.00 74 GLY A O 1
ATOM 624 N N . GLY A 1 75 ? 38.879 9.717 -30.160 1.00 78.50 75 GLY A N 1
ATOM 625 C CA . GLY A 1 75 ? 38.521 10.396 -28.917 1.00 78.50 75 GLY A CA 1
ATOM 626 C C . GLY A 1 75 ? 37.031 10.340 -28.535 1.00 78.50 75 GLY A C 1
ATOM 627 O O . GLY A 1 75 ? 36.169 9.792 -29.227 1.00 78.50 75 GLY A O 1
ATOM 628 N N . TRP A 1 76 ? 36.718 10.985 -27.406 1.00 75.69 76 TRP A N 1
ATOM 629 C CA . TRP A 1 76 ? 35.353 11.221 -26.919 1.00 75.69 76 TRP A CA 1
ATOM 630 C C . TRP A 1 76 ? 34.388 11.846 -27.955 1.00 75.69 76 TRP A C 1
ATOM 632 O O . TRP A 1 76 ? 33.241 11.392 -28.022 1.00 75.69 76 TRP A O 1
ATOM 642 N N . PRO A 1 77 ? 34.786 12.825 -28.802 1.00 82.50 77 PRO A N 1
ATOM 643 C CA . PRO A 1 77 ? 33.834 13.497 -29.688 1.00 82.50 77 PRO A CA 1
ATOM 644 C C . PRO A 1 77 ? 33.334 12.616 -30.839 1.00 82.50 77 PRO A C 1
ATOM 646 O O . PRO A 1 77 ? 32.168 12.729 -31.210 1.00 82.50 77 PRO A O 1
ATOM 649 N N . LEU A 1 78 ? 34.150 11.701 -31.375 1.00 76.94 78 LEU A N 1
ATOM 650 C CA . LEU A 1 78 ? 33.712 10.812 -32.460 1.00 76.94 78 LEU A CA 1
ATOM 651 C C . LEU A 1 78 ? 32.698 9.776 -31.944 1.00 76.94 78 LEU A C 1
ATOM 653 O O . LEU A 1 78 ? 31.682 9.522 -32.589 1.00 76.94 78 LEU A O 1
ATOM 657 N N . SER A 1 79 ? 32.917 9.253 -30.732 1.00 77.44 79 SER A N 1
ATOM 658 C CA . SER A 1 79 ? 31.947 8.395 -30.037 1.00 77.44 79 SER A CA 1
ATOM 659 C C . SER A 1 79 ? 30.636 9.138 -29.737 1.00 77.44 79 SER A C 1
ATOM 661 O O . SER A 1 79 ? 29.553 8.640 -30.051 1.00 77.44 79 SER A O 1
ATOM 663 N N . ALA A 1 80 ? 30.723 10.369 -29.216 1.00 80.94 80 ALA A N 1
ATOM 664 C CA . ALA A 1 80 ? 29.557 11.212 -28.954 1.00 80.94 80 ALA A CA 1
ATOM 665 C C . ALA A 1 80 ? 28.782 11.555 -30.238 1.00 80.94 80 ALA A C 1
ATOM 667 O O . ALA A 1 80 ? 27.554 11.578 -30.216 1.00 80.94 80 ALA A O 1
ATOM 668 N N . TYR A 1 81 ? 29.473 11.758 -31.365 1.00 83.19 81 TYR A N 1
ATOM 669 C CA . TYR A 1 81 ? 28.846 12.019 -32.661 1.00 83.19 81 TYR A CA 1
ATOM 670 C C . TYR A 1 81 ? 28.096 10.797 -33.206 1.00 83.19 81 TYR A C 1
ATOM 672 O O . TYR A 1 81 ? 26.957 10.934 -33.648 1.00 83.19 81 TYR A O 1
ATOM 680 N N . ILE A 1 82 ? 28.677 9.593 -33.119 1.00 78.94 82 ILE A N 1
ATOM 681 C CA . ILE A 1 82 ? 27.991 8.345 -33.503 1.00 78.94 82 ILE A CA 1
ATOM 682 C C . ILE A 1 82 ? 26.780 8.088 -32.594 1.00 78.94 82 ILE A C 1
ATOM 684 O O . ILE A 1 82 ? 25.706 7.722 -33.082 1.00 78.94 82 ILE A O 1
ATOM 688 N N . TYR A 1 83 ? 26.921 8.316 -31.286 1.00 81.94 83 TYR A N 1
ATOM 689 C CA . TYR A 1 83 ? 25.814 8.209 -30.336 1.00 81.94 83 TYR A CA 1
ATOM 690 C C . TYR A 1 83 ? 24.703 9.217 -30.652 1.00 81.94 83 TYR A C 1
ATOM 692 O O . TYR A 1 83 ? 23.543 8.832 -30.766 1.00 81.94 83 TYR A O 1
ATOM 700 N N . TYR A 1 84 ? 25.055 10.483 -30.881 1.00 86.00 84 TYR A N 1
ATOM 701 C CA . TYR A 1 84 ? 24.122 11.536 -31.280 1.00 86.00 84 TYR A CA 1
ATOM 702 C C . TYR A 1 84 ? 23.406 11.200 -32.594 1.00 86.00 84 TYR A C 1
ATOM 704 O O . TYR A 1 84 ? 22.188 11.351 -32.689 1.00 86.00 84 TYR A O 1
ATOM 712 N N . LEU A 1 85 ? 24.134 10.690 -33.594 1.00 81.81 85 LEU A N 1
ATOM 713 C CA . LEU A 1 85 ? 23.563 10.277 -34.875 1.00 81.81 85 LEU A CA 1
ATOM 714 C C . LEU A 1 85 ? 22.583 9.111 -34.699 1.00 81.81 85 LEU A C 1
ATOM 716 O O . LEU A 1 85 ? 21.518 9.106 -35.315 1.00 81.81 85 LEU A O 1
ATOM 720 N N . THR A 1 86 ? 22.914 8.152 -33.837 1.00 78.06 86 THR A N 1
ATOM 721 C CA . THR A 1 86 ? 22.037 7.019 -33.519 1.00 78.06 86 THR A CA 1
ATOM 722 C C . THR A 1 86 ? 20.800 7.482 -32.754 1.00 78.06 86 THR A C 1
ATOM 724 O O . THR A 1 86 ? 19.692 7.093 -33.104 1.00 78.06 86 THR A O 1
ATOM 727 N N . TRP A 1 87 ? 20.964 8.369 -31.770 1.00 81.38 87 TRP A N 1
ATOM 728 C CA . TRP A 1 87 ? 19.870 8.942 -30.986 1.00 81.38 87 TRP A CA 1
ATOM 729 C C . TRP A 1 87 ? 18.898 9.739 -31.860 1.00 81.38 87 TRP A C 1
ATOM 731 O O . TRP A 1 87 ? 17.686 9.555 -31.776 1.00 81.38 87 TRP A O 1
ATOM 741 N N . ARG A 1 88 ? 19.422 10.570 -32.769 1.00 84.81 88 ARG A N 1
ATOM 742 C CA . ARG A 1 88 ? 18.608 11.368 -33.697 1.00 84.81 88 ARG A CA 1
ATOM 743 C C . ARG A 1 88 ? 17.796 10.501 -34.660 1.00 84.81 88 ARG A C 1
ATOM 745 O O . ARG A 1 88 ? 16.667 10.852 -34.985 1.00 84.81 88 ARG A O 1
ATOM 752 N N . ASN A 1 89 ? 18.362 9.382 -35.109 1.00 83.19 89 ASN A N 1
ATOM 753 C CA . ASN A 1 89 ? 17.704 8.466 -36.043 1.00 83.19 89 ASN A CA 1
ATOM 754 C C . ASN A 1 89 ? 16.956 7.315 -35.347 1.00 83.19 89 ASN A C 1
ATOM 756 O O . ASN A 1 89 ? 16.349 6.490 -36.029 1.00 83.19 89 ASN A O 1
ATOM 760 N N . PHE A 1 90 ? 16.961 7.256 -34.011 1.00 80.25 90 PHE A N 1
ATOM 761 C CA . PHE A 1 90 ? 16.373 6.153 -33.250 1.00 80.25 90 PHE A CA 1
ATOM 762 C C . PHE A 1 90 ? 14.892 5.955 -33.576 1.00 80.25 90 PHE A C 1
ATOM 764 O O . PHE A 1 90 ? 14.462 4.829 -33.805 1.00 80.25 90 PHE A O 1
ATOM 771 N N . SER A 1 91 ? 14.127 7.044 -33.686 1.00 79.69 91 SER A N 1
ATOM 772 C CA . SER A 1 91 ? 12.700 6.984 -34.018 1.00 79.69 91 SER A CA 1
ATOM 773 C C . SER A 1 91 ? 12.441 6.379 -35.400 1.00 79.69 91 SER A C 1
ATOM 775 O O . SER A 1 91 ? 11.489 5.622 -35.560 1.00 79.69 91 SER A O 1
ATOM 777 N N . VAL A 1 92 ? 13.300 6.668 -36.384 1.00 84.25 92 VAL A N 1
ATOM 778 C CA . VAL A 1 92 ? 13.185 6.122 -37.747 1.00 84.25 92 VAL A CA 1
ATOM 779 C C . VAL A 1 92 ? 13.492 4.627 -37.739 1.00 84.25 92 VAL A C 1
ATOM 781 O O . VAL A 1 92 ? 12.727 3.840 -38.284 1.00 84.25 92 VAL A O 1
ATOM 784 N N . ILE A 1 93 ? 14.554 4.221 -37.037 1.00 79.06 93 ILE A N 1
ATOM 785 C CA . ILE A 1 93 ? 14.925 2.808 -36.869 1.00 79.06 93 ILE A CA 1
ATOM 786 C C . ILE A 1 93 ? 13.808 2.043 -36.142 1.00 79.06 93 ILE A C 1
ATOM 788 O O . ILE A 1 93 ? 13.443 0.940 -36.542 1.00 79.06 93 ILE A O 1
ATOM 792 N N . PHE A 1 94 ? 13.227 2.628 -35.094 1.00 79.62 94 PHE A N 1
ATOM 793 C CA . PHE A 1 94 ? 12.150 1.995 -34.338 1.00 79.62 94 PHE A CA 1
ATOM 794 C C . PHE A 1 94 ? 10.866 1.846 -35.165 1.00 79.62 94 PHE A C 1
ATOM 796 O O . PHE A 1 94 ? 10.200 0.816 -35.074 1.00 79.62 94 PHE A O 1
ATOM 803 N N . LEU A 1 95 ? 10.526 2.841 -35.991 1.00 81.69 95 LEU A N 1
ATOM 804 C CA . LEU A 1 95 ? 9.371 2.786 -36.893 1.00 81.69 95 LEU A CA 1
ATOM 805 C C . LEU A 1 95 ? 9.550 1.741 -37.999 1.00 81.69 95 LEU A C 1
ATOM 807 O O . LEU A 1 95 ? 8.602 1.007 -38.284 1.00 81.69 95 LEU A O 1
ATOM 811 N N . GLU A 1 96 ? 10.754 1.632 -38.559 1.00 88.12 96 GLU A N 1
ATOM 812 C CA . GLU A 1 96 ? 11.084 0.667 -39.613 1.00 88.12 96 GLU A CA 1
ATOM 813 C C . GLU A 1 96 ? 11.011 -0.781 -39.097 1.00 88.12 96 GLU A C 1
ATOM 815 O O . GLU A 1 96 ? 10.377 -1.645 -39.701 1.00 88.12 96 GLU A O 1
ATOM 820 N N . TYR A 1 97 ? 11.573 -1.047 -37.910 1.00 85.44 97 TYR A N 1
ATOM 821 C CA . TYR A 1 97 ? 11.620 -2.387 -37.307 1.00 85.44 97 TYR A CA 1
ATOM 822 C C . TYR A 1 97 ? 10.525 -2.640 -36.258 1.00 85.44 97 TYR A C 1
ATOM 824 O O . TYR A 1 97 ? 10.633 -3.567 -35.449 1.00 85.44 97 TYR A O 1
ATOM 832 N N . ARG A 1 98 ? 9.439 -1.857 -36.274 1.00 87.88 98 ARG A N 1
ATOM 833 C CA . ARG A 1 98 ? 8.370 -1.901 -35.257 1.00 87.88 98 ARG A CA 1
ATOM 834 C C . ARG A 1 98 ? 7.792 -3.298 -35.025 1.00 87.88 98 ARG A C 1
ATOM 836 O O . ARG A 1 98 ? 7.534 -3.671 -33.886 1.00 87.88 98 ARG A O 1
ATOM 843 N N . PHE A 1 99 ? 7.625 -4.093 -36.084 1.00 90.69 99 PHE A N 1
ATOM 844 C CA . PHE A 1 99 ? 7.079 -5.447 -35.971 1.00 90.69 99 PHE A CA 1
ATOM 845 C C . PHE A 1 99 ? 8.026 -6.377 -35.200 1.00 90.69 99 PHE A C 1
ATOM 847 O O . PHE A 1 99 ? 7.588 -7.098 -34.308 1.00 90.69 99 PHE A O 1
ATOM 854 N N . TYR A 1 100 ? 9.333 -6.300 -35.472 1.00 88.00 100 TYR A N 1
ATOM 855 C CA . TYR A 1 100 ? 10.349 -7.066 -34.747 1.00 88.00 100 TYR A CA 1
ATOM 856 C C . TYR A 1 100 ? 10.452 -6.633 -33.284 1.00 88.00 100 TYR A C 1
ATOM 858 O O . TYR A 1 100 ? 10.583 -7.486 -32.409 1.00 88.00 100 TYR A O 1
ATOM 866 N N . ALA A 1 101 ? 10.339 -5.331 -33.003 1.00 86.50 101 ALA A N 1
ATOM 867 C CA . ALA A 1 101 ? 10.329 -4.814 -31.637 1.00 86.50 101 ALA A CA 1
ATOM 868 C C . ALA A 1 101 ? 9.110 -5.315 -30.842 1.00 86.50 101 ALA A C 1
ATOM 870 O O . ALA A 1 101 ? 9.259 -5.768 -29.707 1.00 86.50 101 ALA A O 1
ATOM 871 N N . ILE A 1 102 ? 7.918 -5.296 -31.450 1.00 90.38 102 ILE A N 1
ATOM 872 C CA . ILE A 1 102 ? 6.689 -5.813 -30.830 1.00 90.38 102 ILE A CA 1
ATOM 873 C C . ILE A 1 102 ? 6.794 -7.323 -30.599 1.00 90.38 102 ILE A C 1
ATOM 875 O O . ILE A 1 102 ? 6.461 -7.790 -29.514 1.00 90.38 102 ILE A O 1
ATOM 879 N N . LEU A 1 103 ? 7.284 -8.084 -31.581 1.00 92.94 103 LEU A N 1
ATOM 880 C CA . LEU A 1 103 ? 7.440 -9.534 -31.462 1.00 92.94 103 LEU A CA 1
ATOM 881 C C . LEU A 1 103 ? 8.468 -9.903 -30.383 1.00 92.94 103 LEU A C 1
ATOM 883 O O . LEU A 1 103 ? 8.221 -10.800 -29.581 1.00 92.94 103 LEU A O 1
ATOM 887 N N . TYR A 1 104 ? 9.582 -9.173 -30.308 1.00 91.12 104 TYR A N 1
ATOM 888 C CA . TYR A 1 104 ? 10.588 -9.334 -29.260 1.00 91.12 104 TYR A CA 1
ATOM 889 C C . TYR A 1 104 ? 10.006 -9.073 -27.866 1.00 91.12 104 TYR A C 1
ATOM 891 O O . TYR A 1 104 ? 10.101 -9.938 -26.992 1.00 91.12 104 TYR A O 1
ATOM 899 N N . LEU A 1 105 ? 9.343 -7.927 -27.667 1.00 92.06 105 LEU A N 1
ATOM 900 C CA . LEU A 1 105 ? 8.680 -7.619 -26.398 1.00 92.06 105 LEU A CA 1
ATOM 901 C C . LEU A 1 105 ? 7.596 -8.655 -26.072 1.00 92.06 105 LEU A C 1
ATOM 903 O O . LEU A 1 105 ? 7.517 -9.097 -24.933 1.00 92.06 105 LEU A O 1
ATOM 907 N N . GLY A 1 106 ? 6.824 -9.100 -27.066 1.00 93.81 106 GLY A N 1
ATOM 908 C CA . GLY A 1 106 ? 5.798 -10.133 -26.920 1.00 93.81 106 GLY A CA 1
ATOM 909 C C . GLY A 1 106 ? 6.351 -11.478 -26.443 1.00 93.81 106 GLY A C 1
ATOM 910 O O . GLY A 1 106 ? 5.784 -12.103 -25.552 1.00 93.81 106 GLY A O 1
ATOM 911 N N . ILE A 1 107 ? 7.492 -11.923 -26.974 1.00 94.06 107 ILE A N 1
ATOM 912 C CA . ILE A 1 107 ? 8.136 -13.158 -26.503 1.00 94.06 107 ILE A CA 1
ATOM 913 C C . ILE A 1 107 ? 8.582 -13.002 -25.044 1.00 94.06 107 ILE A C 1
ATOM 915 O O . ILE A 1 107 ? 8.323 -13.883 -24.225 1.00 94.06 107 ILE A O 1
ATOM 919 N N . PHE A 1 108 ? 9.211 -11.879 -24.689 1.00 94.19 108 PHE A N 1
ATOM 920 C CA . PHE A 1 108 ? 9.664 -11.639 -23.316 1.00 94.19 108 PHE A CA 1
ATOM 921 C C . PHE A 1 108 ? 8.512 -11.494 -22.319 1.00 94.19 108 PHE A C 1
ATOM 923 O O . PHE A 1 108 ? 8.631 -11.980 -21.192 1.00 94.19 108 PHE A O 1
ATOM 930 N N . THR A 1 109 ? 7.390 -10.889 -22.713 1.00 93.81 109 THR A N 1
ATOM 931 C CA . THR A 1 109 ? 6.196 -10.820 -21.861 1.00 93.81 109 THR A CA 1
ATOM 932 C C . THR A 1 109 ? 5.578 -12.200 -21.659 1.00 93.81 109 THR A C 1
ATOM 934 O O . THR A 1 109 ? 5.230 -12.527 -20.527 1.00 93.81 109 THR A O 1
ATOM 937 N N . ILE A 1 110 ? 5.515 -13.045 -22.697 1.00 95.56 110 ILE A N 1
ATOM 938 C CA . ILE A 1 110 ? 5.041 -14.436 -22.579 1.00 95.56 110 ILE A CA 1
ATOM 939 C C . ILE A 1 110 ? 5.962 -15.252 -21.663 1.00 95.56 110 ILE A C 1
ATOM 941 O O . ILE A 1 110 ? 5.474 -15.950 -20.776 1.00 95.56 110 ILE A O 1
ATOM 945 N N . ILE A 1 111 ? 7.285 -15.145 -21.831 1.00 95.12 111 ILE A N 1
ATOM 946 C CA . ILE A 1 111 ? 8.261 -15.837 -20.972 1.00 95.12 111 ILE A CA 1
ATOM 947 C C . ILE A 1 111 ? 8.114 -15.376 -19.519 1.00 95.12 111 ILE A C 1
ATOM 949 O O . ILE A 1 111 ? 8.040 -16.203 -18.613 1.00 95.12 111 ILE A O 1
ATOM 953 N N . SER A 1 112 ? 8.040 -14.064 -19.289 1.00 95.38 112 SER A N 1
ATOM 954 C CA . SER A 1 112 ? 7.855 -13.497 -17.953 1.00 95.38 112 SER A CA 1
ATOM 955 C C . SER A 1 112 ? 6.547 -13.971 -17.316 1.00 95.38 112 SER A C 1
ATOM 957 O O . SER A 1 112 ? 6.556 -14.410 -16.167 1.00 95.38 112 SER A O 1
ATOM 959 N N . LEU A 1 113 ? 5.449 -13.991 -18.075 1.00 94.94 113 LEU A N 1
ATOM 960 C CA . LEU A 1 113 ? 4.161 -14.496 -17.609 1.00 94.94 113 LEU A CA 1
ATOM 961 C C . LEU A 1 113 ? 4.223 -15.991 -17.276 1.00 94.94 113 LEU A C 1
ATOM 963 O O . LEU A 1 113 ? 3.698 -16.395 -16.243 1.00 94.94 113 LEU A O 1
ATOM 967 N N . ALA A 1 114 ? 4.909 -16.801 -18.085 1.00 94.94 114 ALA A N 1
ATOM 968 C CA . ALA A 1 114 ? 5.109 -18.223 -17.809 1.00 94.94 114 ALA A CA 1
ATOM 969 C C . ALA A 1 114 ? 5.917 -18.453 -16.518 1.00 94.94 114 ALA A C 1
ATOM 971 O O . ALA A 1 114 ? 5.567 -19.319 -15.713 1.00 94.94 114 ALA A O 1
ATOM 972 N N . VAL A 1 115 ? 6.964 -17.654 -16.283 1.00 94.06 115 VAL A N 1
ATOM 973 C CA . VAL A 1 115 ? 7.758 -17.704 -15.044 1.00 94.06 115 VAL A CA 1
ATOM 974 C C . VAL A 1 115 ? 6.911 -17.287 -13.839 1.00 94.06 115 VAL A C 1
ATOM 976 O O . VAL A 1 115 ? 6.879 -18.010 -12.844 1.00 94.06 115 VAL A O 1
ATOM 979 N N . CYS A 1 116 ? 6.175 -16.176 -13.930 1.00 92.56 116 CYS A N 1
ATOM 980 C CA . CYS A 1 116 ? 5.295 -15.708 -12.856 1.00 92.56 116 CYS A CA 1
ATOM 981 C C . CYS A 1 116 ? 4.146 -16.683 -12.572 1.00 92.56 116 CYS A C 1
ATOM 983 O O . CYS A 1 116 ? 3.785 -16.876 -11.413 1.00 92.56 116 CYS A O 1
ATOM 985 N N . TYR A 1 117 ? 3.594 -17.332 -13.600 1.00 92.44 117 TYR A N 1
ATOM 986 C CA . TYR A 1 117 ? 2.568 -18.362 -13.439 1.00 92.44 117 TYR A CA 1
ATOM 987 C C . TYR A 1 117 ? 3.113 -19.595 -12.716 1.00 92.44 117 TYR A C 1
ATOM 989 O O . TYR A 1 117 ? 2.440 -20.145 -11.851 1.00 92.44 117 TYR A O 1
ATOM 997 N N . ARG A 1 118 ? 4.355 -19.991 -13.017 1.00 93.88 118 ARG A N 1
ATOM 998 C CA . ARG A 1 118 ? 5.020 -21.111 -12.342 1.00 93.88 118 ARG A CA 1
ATOM 999 C C . ARG A 1 118 ? 5.356 -20.813 -10.879 1.00 93.88 118 ARG A C 1
ATOM 1001 O O . ARG A 1 118 ? 5.282 -21.723 -10.062 1.00 93.88 118 ARG A O 1
ATOM 1008 N N . MET A 1 119 ? 5.773 -19.587 -10.564 1.00 89.31 119 MET A N 1
ATOM 1009 C CA . MET A 1 119 ? 6.109 -19.185 -9.190 1.00 89.31 119 MET A CA 1
ATOM 1010 C C . MET A 1 119 ? 4.866 -19.008 -8.313 1.00 89.31 119 MET A C 1
ATOM 1012 O O . MET A 1 119 ? 4.907 -19.358 -7.139 1.00 89.31 119 MET A O 1
ATOM 1016 N N . GLY A 1 120 ? 3.773 -18.503 -8.889 1.00 87.81 120 GLY A N 1
ATOM 1017 C CA . GLY A 1 120 ? 2.540 -18.206 -8.164 1.00 87.81 120 GLY A CA 1
ATOM 1018 C C . GLY A 1 120 ? 2.639 -16.954 -7.273 1.00 87.81 120 GLY A C 1
ATOM 1019 O O . GLY A 1 120 ? 3.741 -16.471 -6.995 1.00 87.81 120 GLY A O 1
ATOM 1020 N N . PRO A 1 121 ? 1.498 -16.379 -6.847 1.00 89.12 121 PRO A N 1
ATOM 1021 C CA . PRO A 1 121 ? 1.482 -15.258 -5.914 1.00 89.12 121 PRO A CA 1
ATOM 1022 C C . PRO A 1 121 ? 2.023 -15.673 -4.534 1.00 89.12 121 PRO A C 1
ATOM 1024 O O . PRO A 1 121 ? 1.736 -16.775 -4.074 1.00 89.12 121 PRO A O 1
ATOM 1027 N N . PRO A 1 122 ? 2.766 -14.800 -3.841 1.00 85.12 122 PRO A N 1
ATOM 1028 C CA . PRO A 1 122 ? 3.310 -15.097 -2.520 1.00 85.12 122 PRO A CA 1
ATOM 1029 C C . PRO A 1 122 ? 2.208 -15.174 -1.451 1.00 85.12 122 PRO A C 1
ATOM 1031 O O . PRO A 1 122 ? 1.454 -14.219 -1.256 1.00 85.12 122 PRO A O 1
ATOM 1034 N N . GLU A 1 123 ? 2.146 -16.297 -0.731 1.00 87.38 123 GLU A N 1
ATOM 1035 C CA . GLU A 1 123 ? 1.153 -16.541 0.330 1.00 87.38 123 GLU A CA 1
ATOM 1036 C C . GLU A 1 123 ? 1.674 -16.186 1.734 1.00 87.38 123 GLU A C 1
ATOM 1038 O O . GLU A 1 123 ? 0.897 -15.790 2.605 1.00 87.38 123 GLU A O 1
ATOM 1043 N N . ASP A 1 124 ? 2.992 -16.246 1.951 1.00 91.50 124 ASP A N 1
ATOM 1044 C CA . ASP A 1 124 ? 3.605 -15.999 3.257 1.00 91.50 124 ASP A CA 1
ATOM 1045 C C . ASP A 1 124 ? 3.382 -14.561 3.742 1.00 91.50 124 ASP A C 1
ATOM 1047 O O . ASP A 1 124 ? 3.844 -13.598 3.117 1.00 91.50 124 ASP A O 1
ATOM 1051 N N . GLU A 1 125 ? 2.797 -14.396 4.933 1.00 92.50 125 GLU A N 1
ATOM 1052 C CA . GLU A 1 125 ? 2.546 -13.073 5.527 1.00 92.50 125 GLU A CA 1
ATOM 1053 C C . GLU A 1 125 ? 3.823 -12.238 5.689 1.00 92.50 125 GLU A C 1
ATOM 1055 O O . GLU A 1 125 ? 3.807 -11.018 5.518 1.00 92.50 125 GLU A O 1
ATOM 1060 N N . ARG A 1 126 ? 4.960 -12.885 5.969 1.00 92.81 126 ARG A N 1
ATOM 1061 C CA . ARG A 1 126 ? 6.260 -12.209 6.083 1.00 92.81 126 ARG A CA 1
ATOM 1062 C C . ARG A 1 126 ? 6.684 -11.562 4.764 1.00 92.81 126 ARG A C 1
ATOM 1064 O O . ARG A 1 126 ? 7.181 -10.437 4.767 1.00 92.81 126 ARG A O 1
ATOM 1071 N N . SER A 1 127 ? 6.486 -12.269 3.654 1.00 91.25 127 SER A N 1
ATOM 1072 C CA . SER A 1 127 ? 6.831 -11.785 2.316 1.00 91.25 127 SER A CA 1
ATOM 1073 C C . SER A 1 127 ? 5.896 -10.649 1.884 1.00 91.25 127 SER A C 1
ATOM 1075 O O . SER A 1 127 ? 6.359 -9.629 1.373 1.00 91.25 127 SER A O 1
ATOM 1077 N N . LEU A 1 128 ? 4.602 -10.764 2.207 1.00 91.94 128 LEU A N 1
ATOM 1078 C CA . LEU A 1 128 ? 3.599 -9.725 1.974 1.00 91.94 128 LEU A CA 1
ATOM 1079 C C . LEU A 1 128 ? 3.912 -8.443 2.753 1.00 91.94 128 LEU A C 1
ATOM 1081 O O . LEU A 1 128 ? 3.841 -7.352 2.188 1.00 91.94 128 LEU A O 1
ATOM 1085 N N . ASN A 1 129 ? 4.321 -8.565 4.018 1.00 93.88 129 ASN A N 1
ATOM 1086 C CA . ASN A 1 129 ? 4.725 -7.417 4.831 1.00 93.88 129 ASN A CA 1
ATOM 1087 C C . ASN A 1 129 ? 5.984 -6.740 4.272 1.00 93.88 129 ASN A C 1
ATOM 1089 O O . ASN A 1 129 ? 6.043 -5.513 4.212 1.00 93.88 129 ASN A O 1
ATOM 1093 N N . LEU A 1 130 ? 6.972 -7.519 3.815 1.00 94.12 130 LEU A N 1
ATOM 1094 C CA . LEU A 1 130 ? 8.176 -6.963 3.197 1.00 94.12 130 LEU A CA 1
ATOM 1095 C C . LEU A 1 130 ? 7.837 -6.197 1.910 1.00 94.12 130 LEU A C 1
ATOM 1097 O O . LEU A 1 130 ? 8.290 -5.068 1.729 1.00 94.12 130 LEU A O 1
ATOM 1101 N N . MET A 1 131 ? 6.988 -6.763 1.049 1.00 92.44 131 MET A N 1
ATOM 1102 C CA . MET A 1 131 ? 6.535 -6.081 -0.164 1.00 92.44 131 MET A CA 1
ATOM 1103 C C . MET A 1 131 ? 5.719 -4.819 0.148 1.00 92.44 131 MET A C 1
ATOM 1105 O O . MET A 1 131 ? 5.939 -3.795 -0.498 1.00 92.44 131 MET A O 1
ATOM 1109 N N . GLU A 1 132 ? 4.845 -4.838 1.164 1.00 93.81 132 GLU A N 1
ATOM 1110 C CA . GLU A 1 132 ? 4.143 -3.631 1.634 1.00 93.81 132 GLU A CA 1
ATOM 1111 C C . GLU A 1 132 ? 5.146 -2.529 1.994 1.00 93.81 132 GLU A C 1
ATOM 1113 O O . GLU A 1 132 ? 4.995 -1.394 1.539 1.00 93.81 132 GLU A O 1
ATOM 1118 N N . TRP A 1 133 ? 6.183 -2.861 2.767 1.00 94.81 133 TRP A N 1
ATOM 1119 C CA . TRP A 1 133 ? 7.191 -1.892 3.198 1.00 94.81 133 TRP A CA 1
ATOM 1120 C C . TRP A 1 133 ? 7.988 -1.354 2.016 1.00 94.81 133 TRP A C 1
ATOM 1122 O O . TRP A 1 133 ? 8.189 -0.146 1.924 1.00 94.81 133 TRP A O 1
ATOM 1132 N N . THR A 1 134 ? 8.392 -2.211 1.075 1.00 95.31 134 THR A N 1
ATOM 1133 C CA . THR A 1 134 ? 9.099 -1.752 -0.131 1.00 95.31 134 THR A CA 1
ATOM 1134 C C . THR A 1 134 ? 8.240 -0.803 -0.962 1.00 95.31 134 THR A C 1
ATOM 1136 O O . THR A 1 134 ? 8.719 0.251 -1.369 1.00 95.31 134 THR A O 1
ATOM 1139 N N . LEU A 1 135 ? 6.953 -1.112 -1.145 1.00 94.00 135 LEU A N 1
ATOM 1140 C CA . LEU A 1 135 ? 6.027 -0.272 -1.898 1.00 94.00 135 LEU A CA 1
ATOM 1141 C C . LEU A 1 135 ? 5.783 1.074 -1.192 1.00 94.00 135 LEU A C 1
ATOM 1143 O O . LEU A 1 135 ? 5.702 2.113 -1.846 1.00 94.00 135 LEU A O 1
ATOM 1147 N N . GLN A 1 136 ? 5.728 1.072 0.142 1.00 95.50 136 GLN A N 1
ATOM 1148 C CA . GLN A 1 136 ? 5.639 2.286 0.957 1.00 95.50 136 GLN A CA 1
ATOM 1149 C C . GLN A 1 136 ? 6.913 3.133 0.874 1.00 95.50 136 GLN A C 1
ATOM 1151 O O . GLN A 1 136 ? 6.815 4.342 0.685 1.00 95.50 136 GLN A O 1
ATOM 1156 N N . ILE A 1 137 ? 8.097 2.520 0.954 1.00 96.12 137 ILE A N 1
ATOM 1157 C CA . ILE A 1 137 ? 9.383 3.217 0.804 1.00 96.12 137 ILE A CA 1
ATOM 1158 C C . ILE A 1 137 ? 9.492 3.835 -0.593 1.00 96.12 137 ILE A C 1
ATOM 1160 O O . ILE A 1 137 ? 9.867 4.999 -0.712 1.00 96.12 137 ILE A O 1
ATOM 1164 N N . ILE A 1 138 ? 9.106 3.100 -1.640 1.00 95.56 138 ILE A N 1
ATOM 1165 C CA . ILE A 1 138 ? 9.081 3.614 -3.016 1.00 95.56 138 ILE A CA 1
ATOM 1166 C C . ILE A 1 138 ? 8.129 4.809 -3.125 1.00 95.56 138 ILE A C 1
ATOM 1168 O O . ILE A 1 138 ? 8.509 5.832 -3.685 1.00 95.56 138 ILE A O 1
ATOM 1172 N N . ALA A 1 139 ? 6.923 4.728 -2.558 1.00 96.06 139 ALA A N 1
ATOM 1173 C CA . ALA A 1 139 ? 5.985 5.849 -2.560 1.00 96.06 139 ALA A CA 1
ATOM 1174 C C . ALA A 1 139 ? 6.547 7.091 -1.843 1.00 96.06 139 ALA A C 1
ATOM 1176 O O . ALA A 1 139 ? 6.431 8.201 -2.359 1.00 96.06 139 ALA A O 1
ATOM 1177 N N . LEU A 1 140 ? 7.206 6.919 -0.694 1.00 95.69 140 LEU A N 1
ATOM 1178 C CA . LEU A 1 140 ? 7.857 8.025 0.015 1.00 95.69 140 LEU A CA 1
ATOM 1179 C C . LEU A 1 140 ? 9.020 8.619 -0.791 1.00 95.69 140 LEU A C 1
ATOM 1181 O O . LEU A 1 140 ? 9.149 9.839 -0.870 1.00 95.69 140 LEU A O 1
ATOM 1185 N N . ALA A 1 141 ? 9.824 7.774 -1.438 1.00 95.75 141 ALA A N 1
ATOM 1186 C CA . ALA A 1 141 ? 10.899 8.211 -2.320 1.00 95.75 141 ALA A CA 1
ATOM 1187 C C . ALA A 1 141 ? 10.360 8.993 -3.529 1.00 95.75 141 ALA A C 1
ATOM 1189 O O . ALA A 1 141 ? 10.914 10.036 -3.867 1.00 95.75 141 ALA A O 1
ATOM 1190 N N . LEU A 1 142 ? 9.256 8.551 -4.142 1.00 94.62 142 LEU A N 1
ATOM 1191 C CA . LEU A 1 142 ? 8.597 9.286 -5.226 1.00 94.62 142 LEU A CA 1
ATOM 1192 C C . LEU A 1 142 ? 8.157 10.680 -4.763 1.00 94.62 142 LEU A C 1
ATOM 1194 O O . LEU A 1 142 ? 8.426 11.659 -5.452 1.00 94.62 142 LEU A O 1
ATOM 1198 N N . ILE A 1 143 ? 7.544 10.794 -3.582 1.00 95.06 143 ILE A N 1
ATOM 1199 C CA . ILE A 1 143 ? 7.160 12.100 -3.024 1.00 95.06 143 ILE A CA 1
ATOM 1200 C C . ILE A 1 143 ? 8.403 12.969 -2.793 1.00 95.06 143 ILE A C 1
ATOM 1202 O O . ILE A 1 143 ? 8.392 14.146 -3.140 1.00 95.06 143 ILE A O 1
ATOM 1206 N N . TYR A 1 144 ? 9.483 12.406 -2.255 1.00 94.31 144 TYR A N 1
ATOM 1207 C CA . TYR A 1 144 ? 10.698 13.161 -1.957 1.00 94.31 144 TYR A CA 1
ATOM 1208 C C . TYR A 1 144 ? 11.430 13.656 -3.213 1.00 94.31 144 TYR A C 1
ATOM 1210 O O . TYR A 1 144 ? 11.762 14.834 -3.301 1.00 94.31 144 TYR A O 1
ATOM 1218 N N . PHE A 1 145 ? 11.665 12.783 -4.197 1.00 93.44 145 PHE A N 1
ATOM 1219 C CA . PHE A 1 145 ? 12.469 13.121 -5.377 1.00 93.44 145 PHE A CA 1
ATOM 1220 C C . PHE A 1 145 ? 11.728 13.982 -6.401 1.00 93.44 145 PHE A C 1
ATOM 1222 O O . PHE A 1 145 ? 12.362 14.777 -7.092 1.00 93.44 145 PHE A O 1
ATOM 1229 N N . PHE A 1 146 ? 10.408 13.817 -6.537 1.00 90.62 146 PHE A N 1
ATOM 1230 C CA . PHE A 1 146 ? 9.648 14.527 -7.570 1.00 90.62 146 PHE A CA 1
ATOM 1231 C C . PHE A 1 146 ? 9.147 15.903 -7.125 1.00 90.62 146 PHE A C 1
ATOM 1233 O O . PHE A 1 146 ? 8.825 16.727 -7.980 1.00 90.62 146 PHE A O 1
ATOM 1240 N N . ASN A 1 147 ? 9.095 16.192 -5.823 1.00 90.12 147 ASN A N 1
ATOM 1241 C CA . ASN A 1 147 ? 8.707 17.516 -5.347 1.00 90.12 147 ASN A CA 1
ATOM 1242 C C . ASN A 1 147 ? 9.900 18.478 -5.368 1.00 90.12 147 ASN A C 1
ATOM 1244 O O . ASN A 1 147 ? 10.924 18.246 -4.733 1.00 90.12 147 ASN A O 1
ATOM 1248 N N . GLN A 1 148 ? 9.745 19.598 -6.079 1.00 86.81 148 GLN A N 1
ATOM 1249 C CA . GLN A 1 148 ? 10.792 20.616 -6.202 1.00 86.81 148 GLN A CA 1
ATOM 1250 C C . GLN A 1 148 ? 11.012 21.402 -4.899 1.00 86.81 148 GLN A C 1
ATOM 1252 O O . GLN A 1 148 ? 12.121 21.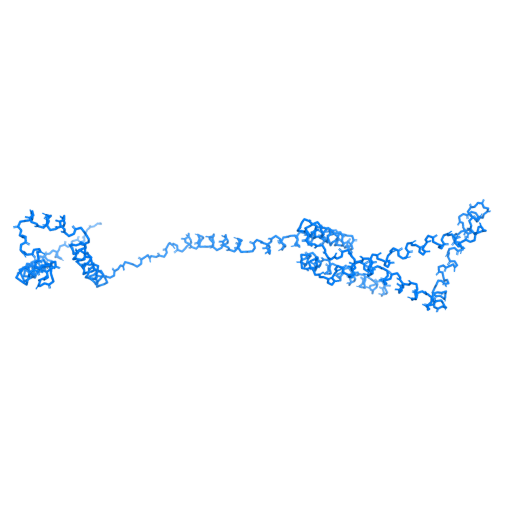859 -4.631 1.00 86.81 148 GLN A O 1
ATOM 1257 N N . VAL A 1 149 ? 9.959 21.568 -4.092 1.00 89.69 149 VAL A N 1
ATOM 1258 C CA . VAL A 1 149 ? 10.014 22.260 -2.798 1.00 89.69 149 VAL A CA 1
ATOM 1259 C C . VAL A 1 149 ? 10.090 21.223 -1.682 1.00 89.69 149 VAL A C 1
ATOM 1261 O O . VAL A 1 149 ? 9.131 20.487 -1.444 1.00 89.69 149 VAL A O 1
ATOM 1264 N N . GLN A 1 150 ? 11.221 21.190 -0.978 1.00 90.25 150 GLN A N 1
ATOM 1265 C CA . GLN A 1 150 ? 11.487 20.184 0.055 1.00 90.25 150 GLN A CA 1
ATOM 1266 C C . GLN A 1 150 ? 10.507 20.277 1.234 1.00 90.25 150 GLN A C 1
ATOM 1268 O O . GLN A 1 150 ? 10.035 19.250 1.713 1.00 90.25 150 GLN A O 1
ATOM 1273 N N . GLU A 1 151 ? 10.109 21.489 1.629 1.00 92.25 151 GLU A N 1
ATOM 1274 C CA . GLU A 1 151 ? 9.146 21.706 2.721 1.00 92.25 151 GLU A CA 1
ATOM 1275 C C . GLU A 1 151 ? 7.790 21.043 2.455 1.00 92.25 151 GLU A C 1
ATOM 1277 O O . GLU A 1 151 ? 7.203 20.403 3.329 1.00 92.25 151 GLU A O 1
ATOM 1282 N N . VAL A 1 152 ? 7.311 21.137 1.210 1.00 90.44 152 VAL A N 1
ATOM 1283 C CA . VAL A 1 152 ? 6.049 20.513 0.794 1.00 90.44 152 VAL A CA 1
ATOM 1284 C C . VAL A 1 152 ? 6.180 18.992 0.816 1.00 90.44 152 VAL A C 1
ATOM 1286 O O . VAL A 1 152 ? 5.272 18.304 1.281 1.00 90.44 152 VAL A O 1
ATOM 1289 N N . ALA A 1 153 ? 7.322 18.459 0.372 1.00 92.75 153 ALA A N 1
ATOM 1290 C CA . ALA A 1 153 ? 7.576 17.022 0.377 1.00 92.75 153 ALA A CA 1
ATOM 1291 C C . ALA A 1 153 ? 7.530 16.446 1.802 1.00 92.75 153 ALA A C 1
ATOM 1293 O O . ALA A 1 153 ? 6.833 15.457 2.041 1.00 92.75 153 ALA A O 1
ATOM 1294 N N . TYR A 1 154 ? 8.203 17.086 2.765 1.00 93.69 154 TYR A N 1
ATOM 1295 C CA . TYR A 1 154 ? 8.183 16.646 4.163 1.00 93.69 154 TYR A CA 1
ATOM 1296 C C . TYR A 1 154 ? 6.780 16.728 4.766 1.00 93.69 154 TYR A C 1
ATOM 1298 O O . TYR A 1 154 ? 6.330 15.758 5.380 1.00 93.69 154 TYR A O 1
ATOM 1306 N N . ALA A 1 155 ? 6.057 17.831 4.544 1.00 94.69 155 ALA A N 1
ATOM 1307 C CA . ALA A 1 155 ? 4.686 17.985 5.027 1.00 94.69 155 ALA A CA 1
ATOM 1308 C C . ALA A 1 155 ? 3.764 16.867 4.506 1.00 94.69 155 ALA A C 1
ATOM 1310 O O . ALA A 1 155 ? 3.018 16.269 5.285 1.00 94.69 155 ALA A O 1
ATOM 1311 N N . LEU A 1 156 ? 3.861 16.528 3.215 1.00 93.44 156 LEU A N 1
ATOM 1312 C CA . LEU A 1 156 ? 3.100 15.427 2.619 1.00 93.44 156 LEU A CA 1
ATOM 1313 C C . LEU A 1 156 ? 3.485 14.071 3.218 1.00 93.44 156 LEU A C 1
ATOM 1315 O O . LEU A 1 156 ? 2.601 13.281 3.548 1.00 93.44 156 LEU A O 1
ATOM 1319 N N . ILE A 1 157 ? 4.778 13.802 3.408 1.00 95.00 157 ILE A N 1
ATOM 1320 C CA . ILE A 1 157 ? 5.257 12.557 4.027 1.00 95.00 157 ILE A CA 1
ATOM 1321 C C . ILE A 1 157 ? 4.694 12.404 5.446 1.00 95.00 157 ILE A C 1
ATOM 1323 O O . ILE A 1 157 ? 4.097 11.370 5.762 1.00 95.00 157 ILE A O 1
ATOM 1327 N N . PHE A 1 158 ? 4.818 13.437 6.285 1.00 95.25 158 PHE A N 1
ATOM 1328 C CA . PHE A 1 158 ? 4.272 13.426 7.644 1.00 95.25 158 PHE A CA 1
ATOM 1329 C C . PHE A 1 158 ? 2.759 13.220 7.645 1.00 95.25 158 PHE A C 1
ATOM 1331 O O . PHE A 1 158 ? 2.252 12.385 8.396 1.00 95.25 158 PHE A O 1
ATOM 1338 N N . PHE A 1 159 ? 2.043 13.928 6.774 1.00 94.69 159 PHE A N 1
ATOM 1339 C CA . PHE A 1 159 ? 0.594 13.825 6.653 1.00 94.69 159 PHE A CA 1
ATOM 1340 C C . PHE A 1 159 ? 0.141 12.410 6.274 1.00 94.69 159 PHE A C 1
ATOM 1342 O O . PHE A 1 159 ? -0.762 11.846 6.895 1.00 94.69 159 PHE A O 1
ATOM 1349 N N . VAL A 1 160 ? 0.802 11.793 5.297 1.00 94.94 160 VAL A N 1
ATOM 1350 C CA . VAL A 1 160 ? 0.473 10.445 4.818 1.00 94.94 160 VAL A CA 1
ATOM 1351 C C . VAL A 1 160 ? 0.770 9.379 5.879 1.00 94.94 160 VAL A C 1
ATOM 1353 O O . VAL A 1 160 ? -0.045 8.473 6.092 1.00 94.94 160 VAL A O 1
ATOM 1356 N N . ILE A 1 161 ? 1.894 9.499 6.592 1.00 93.88 161 ILE A N 1
ATOM 1357 C CA . ILE A 1 161 ? 2.230 8.610 7.715 1.00 93.88 161 ILE A CA 1
ATOM 1358 C C . ILE A 1 161 ? 1.205 8.773 8.842 1.00 93.88 161 ILE A C 1
ATOM 1360 O O . ILE A 1 161 ? 0.682 7.773 9.343 1.00 93.88 161 ILE A O 1
ATOM 1364 N N . PHE A 1 162 ? 0.861 10.014 9.197 1.00 93.44 162 PHE A N 1
ATOM 1365 C CA . PHE A 1 162 ? -0.134 10.318 10.222 1.00 93.44 162 PHE A CA 1
ATOM 1366 C C . PHE A 1 162 ? -1.496 9.702 9.887 1.00 93.44 162 PHE A C 1
ATOM 1368 O O . PHE A 1 162 ? -2.065 8.986 10.713 1.00 93.44 162 PHE A O 1
ATOM 1375 N N . ILE A 1 163 ? -1.980 9.878 8.653 1.00 91.88 163 ILE A N 1
ATOM 1376 C CA . ILE A 1 163 ? -3.226 9.256 8.181 1.00 91.88 163 ILE A CA 1
ATOM 1377 C C . ILE A 1 163 ? -3.149 7.731 8.249 1.00 91.88 163 ILE A C 1
ATOM 1379 O O . ILE A 1 163 ? -4.117 7.085 8.653 1.00 91.88 163 ILE A O 1
ATOM 1383 N N . SER A 1 164 ? -2.025 7.128 7.860 1.00 90.88 164 SER A N 1
ATOM 1384 C CA . SER A 1 164 ? -1.865 5.670 7.886 1.00 90.88 164 SER A CA 1
ATOM 1385 C C . SER A 1 164 ? -1.931 5.109 9.309 1.00 90.88 164 SER A C 1
ATOM 1387 O O . SER A 1 164 ? -2.637 4.122 9.556 1.00 90.88 164 SER A O 1
ATOM 1389 N N . ILE A 1 165 ? -1.274 5.773 10.265 1.00 89.38 165 ILE A N 1
ATOM 1390 C CA . ILE A 1 165 ? -1.338 5.425 11.691 1.00 89.38 165 ILE A CA 1
ATOM 1391 C C . ILE A 1 165 ? -2.764 5.616 12.214 1.00 89.38 165 ILE A C 1
ATOM 1393 O O . ILE A 1 165 ? -3.310 4.707 12.850 1.00 89.38 165 ILE A O 1
ATOM 1397 N N . TRP A 1 166 ? -3.389 6.753 11.899 1.00 89.19 166 TRP A N 1
ATOM 1398 C CA . TRP A 1 166 ? -4.756 7.062 12.307 1.00 89.19 166 TRP A CA 1
ATOM 1399 C C . TRP A 1 166 ? -5.742 6.021 11.786 1.00 89.19 166 TRP A C 1
ATOM 1401 O O . TRP A 1 166 ? -6.507 5.462 12.561 1.00 89.19 166 TRP A O 1
ATOM 1411 N N . ARG A 1 167 ? -5.680 5.668 10.497 1.00 87.06 167 ARG A N 1
ATOM 1412 C CA . ARG A 1 167 ? -6.558 4.659 9.886 1.00 87.06 167 ARG A CA 1
ATOM 1413 C C . ARG A 1 167 ? -6.360 3.275 10.502 1.00 87.06 167 ARG A C 1
ATOM 1415 O O . ARG A 1 167 ? -7.337 2.557 10.698 1.00 87.06 167 ARG A O 1
ATOM 1422 N N . ARG A 1 168 ? -5.117 2.885 10.814 1.00 83.38 168 ARG A N 1
ATOM 1423 C CA . ARG A 1 168 ? -4.811 1.577 11.424 1.00 83.38 168 ARG A CA 1
ATOM 1424 C C . ARG A 1 168 ? -5.330 1.480 12.860 1.00 83.38 168 ARG A C 1
ATOM 1426 O O . ARG A 1 168 ? -5.790 0.415 13.259 1.00 83.38 168 ARG A O 1
ATOM 1433 N N . ASN A 1 169 ? -5.283 2.581 13.606 1.00 87.44 169 ASN A N 1
ATOM 1434 C CA . ASN A 1 169 ? -5.673 2.637 15.014 1.00 87.44 169 ASN A CA 1
ATOM 1435 C C . ASN A 1 169 ? -7.013 3.352 15.251 1.00 87.44 169 ASN A C 1
ATOM 1437 O O . ASN A 1 169 ? -7.345 3.630 16.401 1.00 87.44 169 ASN A O 1
ATOM 1441 N N . ALA A 1 170 ? -7.798 3.623 14.204 1.00 84.06 170 ALA A N 1
ATOM 1442 C CA . ALA A 1 170 ? -8.971 4.496 14.262 1.00 84.06 170 ALA A CA 1
ATOM 1443 C C . ALA A 1 170 ? -9.979 4.066 15.332 1.00 84.06 170 ALA A C 1
ATOM 1445 O O . ALA A 1 170 ? -10.459 4.902 16.084 1.00 84.06 170 ALA A O 1
ATOM 1446 N N . SER A 1 171 ? -10.253 2.765 15.467 1.00 79.56 171 SER A N 1
ATOM 1447 C CA . SER A 1 171 ? -11.172 2.244 16.487 1.00 79.56 171 SER A CA 1
ATOM 1448 C C . SER A 1 171 ? -10.657 2.458 17.914 1.00 79.56 171 SER A C 1
ATOM 1450 O O . SER A 1 171 ? -11.428 2.838 18.793 1.00 79.56 171 SER A O 1
ATOM 1452 N N . LYS A 1 172 ? -9.353 2.268 18.149 1.00 84.81 172 LYS A N 1
ATOM 1453 C CA . LYS A 1 172 ? -8.708 2.502 19.451 1.00 84.81 172 LYS A CA 1
ATOM 1454 C C . LYS A 1 172 ? -8.663 3.990 19.785 1.00 84.81 172 LYS A C 1
ATOM 1456 O O . LYS A 1 172 ? -8.984 4.380 20.903 1.00 84.81 172 LYS A O 1
ATOM 1461 N N . ILE A 1 173 ? -8.316 4.817 18.801 1.00 83.00 173 ILE A N 1
ATOM 1462 C CA . ILE A 1 173 ? -8.281 6.275 18.921 1.00 83.00 173 ILE A CA 1
ATOM 1463 C C . ILE A 1 173 ? -9.690 6.823 19.173 1.00 83.00 173 ILE A C 1
ATOM 1465 O O . ILE A 1 173 ? -9.861 7.677 20.036 1.00 83.00 173 ILE A O 1
ATOM 1469 N N . TRP A 1 174 ? -10.710 6.289 18.497 1.00 82.88 174 TRP A N 1
ATOM 1470 C CA . TRP A 1 174 ? -12.108 6.662 18.707 1.00 82.88 174 TRP A CA 1
ATOM 1471 C C . TRP A 1 174 ? -12.583 6.301 20.112 1.00 82.88 174 TRP A C 1
ATOM 1473 O O . TRP A 1 174 ? -13.208 7.117 20.783 1.00 82.88 174 TRP A O 1
ATOM 1483 N N . GLN A 1 175 ? -12.262 5.099 20.595 1.00 83.06 175 GLN A N 1
ATOM 1484 C CA . GLN A 1 175 ? -12.587 4.692 21.964 1.00 83.06 175 GLN A CA 1
ATOM 1485 C C . GLN A 1 175 ? -11.878 5.571 23.003 1.00 83.06 175 GLN A C 1
ATOM 1487 O O . GLN A 1 175 ? -12.508 6.010 23.965 1.00 83.06 175 GLN A O 1
ATOM 1492 N N . PHE A 1 176 ? -10.595 5.878 22.795 1.00 84.38 176 PHE A N 1
ATOM 1493 C CA . PHE A 1 176 ? -9.820 6.764 23.665 1.00 84.38 176 PHE A CA 1
ATOM 1494 C C . PHE A 1 176 ? -10.371 8.196 23.667 1.00 84.38 176 PHE A C 1
ATOM 1496 O O . PHE A 1 176 ? -10.592 8.773 24.731 1.00 84.38 176 PHE A O 1
ATOM 1503 N N . SER A 1 177 ? -10.662 8.743 22.486 1.00 84.81 177 SER A N 1
ATOM 1504 C CA . SER A 1 177 ? -11.257 10.069 22.316 1.00 84.81 177 SER A CA 1
ATOM 1505 C C . SER A 1 177 ? -12.639 10.141 22.961 1.00 84.81 177 SER A C 1
ATOM 1507 O O . SER A 1 177 ? -12.877 11.050 23.746 1.00 84.81 177 SER A O 1
ATOM 1509 N N . ARG A 1 178 ? -13.508 9.143 22.752 1.00 84.94 178 ARG A N 1
ATOM 1510 C CA . ARG A 1 178 ? -14.832 9.070 23.391 1.00 84.94 178 ARG A CA 1
ATOM 1511 C C . ARG A 1 178 ? -14.728 8.984 24.912 1.00 84.94 178 ARG A C 1
ATOM 1513 O O . ARG A 1 178 ? -15.491 9.636 25.614 1.00 84.94 178 ARG A O 1
ATOM 1520 N N . ARG A 1 179 ? -13.770 8.214 25.435 1.00 81.31 179 ARG A N 1
ATOM 1521 C CA . ARG A 1 179 ? -13.538 8.097 26.881 1.00 81.31 179 ARG A CA 1
ATOM 1522 C C . ARG A 1 179 ? -13.057 9.415 27.486 1.00 81.31 179 ARG A C 1
ATOM 1524 O O . ARG A 1 179 ? -13.559 9.813 28.530 1.00 81.31 179 ARG A O 1
ATOM 1531 N N . ASN A 1 180 ? -12.126 10.104 26.831 1.00 86.12 180 ASN A N 1
ATOM 1532 C CA . ASN A 1 180 ? -11.654 11.411 27.290 1.00 86.12 180 ASN A CA 1
ATOM 1533 C C . ASN A 1 180 ? -12.709 12.504 27.115 1.00 86.12 180 ASN A C 1
ATOM 1535 O O . ASN A 1 180 ? -12.838 13.350 27.989 1.00 86.12 180 ASN A O 1
ATOM 1539 N N . TRP A 1 181 ? -13.499 12.452 26.044 1.00 84.56 181 TRP A N 1
ATOM 1540 C CA . TRP A 1 181 ? -14.627 13.351 25.822 1.00 84.56 181 TRP A CA 1
ATOM 1541 C C . TRP A 1 181 ? -15.698 13.182 26.896 1.00 84.56 181 TRP A C 1
ATOM 1543 O O . TRP A 1 181 ? -16.163 14.171 27.444 1.00 84.56 181 TRP A O 1
ATOM 1553 N N . ASN A 1 182 ? -16.044 11.944 27.259 1.00 81.56 182 ASN A N 1
ATOM 1554 C CA . ASN A 1 182 ? -16.986 11.686 28.346 1.00 81.56 182 ASN A CA 1
ATOM 1555 C C . ASN A 1 182 ? -16.458 12.205 29.691 1.00 81.56 182 ASN A C 1
ATOM 1557 O O . ASN A 1 182 ? -17.220 12.816 30.425 1.00 81.56 182 ASN A O 1
ATOM 1561 N N . ARG A 1 183 ? -15.157 12.052 29.974 1.00 81.31 183 ARG A N 1
ATOM 1562 C CA . ARG A 1 183 ? -14.529 12.607 31.188 1.00 81.31 183 ARG A CA 1
ATOM 1563 C C . ARG A 1 183 ? -14.512 14.132 31.206 1.00 81.31 183 ARG A C 1
ATOM 1565 O O . ARG A 1 183 ? -14.810 14.729 32.229 1.00 81.31 183 ARG A O 1
ATOM 1572 N N . LEU A 1 184 ? -14.171 14.764 30.083 1.00 85.25 184 LEU A N 1
ATOM 1573 C CA . LEU A 1 184 ? -14.230 16.220 29.929 1.00 85.25 184 LEU A CA 1
ATOM 1574 C C . LEU A 1 184 ? -15.666 16.723 30.073 1.00 85.25 184 LEU A C 1
ATOM 1576 O O . LEU A 1 184 ? -15.902 17.719 30.741 1.00 85.25 184 LEU A O 1
ATOM 1580 N N . ARG A 1 185 ? -16.633 16.009 29.495 1.00 80.94 185 ARG A N 1
ATOM 1581 C CA . ARG A 1 185 ? -18.055 16.320 29.625 1.00 80.94 185 ARG A CA 1
ATOM 1582 C C . ARG A 1 185 ? -18.529 16.181 31.072 1.00 80.94 185 ARG A C 1
ATOM 1584 O O . ARG A 1 185 ? -19.211 17.075 31.543 1.00 80.94 185 ARG A O 1
ATOM 1591 N N . GLU A 1 186 ? -18.158 15.117 31.777 1.00 79.75 186 GLU A N 1
ATOM 1592 C CA . GLU A 1 186 ? -18.461 14.941 33.206 1.00 79.75 186 GLU A CA 1
ATOM 1593 C C . GLU A 1 186 ? -17.776 16.004 34.076 1.00 79.75 186 GLU A C 1
ATOM 1595 O O . GLU A 1 186 ? -18.363 16.463 35.048 1.00 79.75 186 GLU A O 1
ATOM 1600 N N . PHE A 1 187 ? -16.568 16.442 33.714 1.00 82.62 187 PHE A N 1
ATOM 1601 C CA . PHE A 1 187 ? -15.865 17.519 34.413 1.00 82.62 187 PHE A CA 1
ATOM 1602 C C . PHE A 1 187 ? -16.525 18.891 34.196 1.00 82.62 187 PHE A C 1
ATOM 1604 O O . PHE A 1 187 ? -16.613 19.682 35.127 1.00 82.62 187 PHE A O 1
ATOM 1611 N N . VAL A 1 188 ? -16.997 19.174 32.977 1.00 83.81 188 VAL A N 1
ATOM 1612 C CA . VAL A 1 188 ? -17.592 20.472 32.609 1.00 83.81 188 VAL A CA 1
ATOM 1613 C C . VAL A 1 188 ? -19.072 20.570 32.993 1.00 83.81 188 VAL A C 1
ATOM 1615 O O . VAL A 1 188 ? -19.518 21.631 33.414 1.00 83.81 188 VAL A O 1
ATOM 1618 N N . PHE A 1 189 ? -19.840 19.489 32.844 1.00 79.12 189 PHE A N 1
ATOM 1619 C CA . PHE A 1 189 ? -21.295 19.473 33.057 1.00 79.12 189 PHE A CA 1
ATOM 1620 C C . PHE A 1 189 ? -21.724 18.736 34.335 1.00 79.12 189 PHE A C 1
ATOM 1622 O O . PHE A 1 189 ? -22.919 18.661 34.613 1.00 79.12 189 PHE A O 1
ATOM 1629 N N . GLY A 1 190 ? -20.774 18.195 35.104 1.00 70.25 190 GLY A N 1
ATOM 1630 C CA . GLY A 1 190 ? -21.049 17.355 36.269 1.00 70.25 190 GLY A CA 1
ATOM 1631 C C . GLY A 1 190 ? -21.540 15.946 35.896 1.00 70.25 190 GLY A C 1
ATOM 1632 O O . GLY A 1 190 ? -21.930 15.689 34.749 1.00 70.25 190 GLY A O 1
ATOM 1633 N N . PRO A 1 191 ? -21.517 14.987 36.844 1.00 68.12 191 PRO A N 1
ATOM 1634 C CA . PRO A 1 191 ? -22.170 13.698 36.646 1.00 68.12 191 PRO A CA 1
ATOM 1635 C C . PRO A 1 191 ? -23.670 13.924 36.429 1.00 68.12 191 PRO A C 1
ATOM 1637 O O . PRO A 1 191 ? -24.287 14.721 37.133 1.00 68.12 191 PRO A O 1
ATOM 1640 N N . GLN A 1 192 ? -24.273 13.213 35.469 1.00 66.06 192 GLN A N 1
ATOM 1641 C CA . GLN A 1 192 ? -25.731 13.235 35.341 1.00 66.06 192 GLN A CA 1
ATOM 1642 C C . GLN A 1 192 ? -26.341 12.787 36.678 1.00 66.06 192 GLN A C 1
ATOM 1644 O O . GLN A 1 192 ? -25.954 11.719 37.169 1.00 66.06 192 GLN A O 1
ATOM 1649 N N . PRO A 1 193 ? -27.252 13.571 37.285 1.00 64.69 193 PRO A N 1
ATOM 1650 C CA . PRO A 1 193 ? -27.873 13.178 38.538 1.00 64.69 193 PRO A CA 1
ATOM 1651 C C . PRO A 1 193 ? -28.595 11.851 38.311 1.00 64.69 193 PRO A C 1
ATOM 1653 O O . PRO A 1 193 ? -29.429 11.724 37.412 1.00 64.69 193 PRO A O 1
ATOM 1656 N N . ARG A 1 194 ? -28.229 10.829 39.091 1.00 67.62 194 ARG A N 1
ATOM 1657 C CA . ARG A 1 194 ? -28.983 9.575 39.109 1.00 67.62 194 ARG A CA 1
ATOM 1658 C C . ARG A 1 194 ? -30.360 9.911 39.666 1.00 67.62 194 ARG A C 1
ATOM 1660 O O . ARG A 1 194 ? -30.449 10.448 40.766 1.00 67.62 194 ARG A O 1
ATOM 1667 N N . ARG A 1 195 ? -31.411 9.639 38.893 1.00 78.94 195 ARG A N 1
ATOM 1668 C CA . ARG A 1 195 ? -32.790 9.837 39.343 1.00 78.94 195 ARG A CA 1
ATOM 1669 C C . ARG A 1 195 ? -33.010 8.956 40.575 1.00 78.94 195 ARG A C 1
ATOM 1671 O O . ARG A 1 195 ? -32.812 7.746 40.478 1.00 78.94 195 ARG A O 1
ATOM 1678 N N . LEU A 1 196 ? -33.355 9.558 41.714 1.00 82.44 196 LEU A N 1
ATOM 1679 C CA . LEU A 1 196 ? -33.848 8.798 42.860 1.00 82.44 196 LEU A CA 1
ATOM 1680 C C . LEU A 1 196 ? -35.160 8.123 42.448 1.00 82.44 196 LEU A C 1
ATOM 1682 O O . LEU A 1 196 ? -35.909 8.672 41.635 1.00 82.44 196 LEU A O 1
ATOM 1686 N N . LEU A 1 197 ? -35.393 6.916 42.954 1.00 85.38 197 LEU A N 1
ATOM 1687 C CA . LEU A 1 197 ? -36.669 6.242 42.755 1.00 85.38 197 LEU A CA 1
ATOM 1688 C C . LEU A 1 197 ? -37.773 7.093 43.389 1.00 85.38 197 LEU A C 1
ATOM 1690 O O . LEU A 1 197 ? -37.573 7.657 44.467 1.00 85.38 197 LEU A O 1
ATOM 1694 N N . SER A 1 198 ? -38.914 7.201 42.714 1.00 89.38 198 SER A N 1
ATOM 1695 C CA . SER A 1 198 ? -40.107 7.737 43.378 1.00 89.38 198 SER A CA 1
ATOM 1696 C C . SER A 1 198 ? -40.581 6.759 44.456 1.00 89.38 198 SER A C 1
ATOM 1698 O O . SER A 1 198 ? -40.279 5.566 44.392 1.00 89.38 198 SER A O 1
ATOM 1700 N N . GLU A 1 199 ? -41.321 7.251 45.447 1.00 89.31 199 GLU A N 1
ATOM 1701 C CA . GLU A 1 199 ? -41.879 6.405 46.507 1.00 89.31 199 GLU A CA 1
ATOM 1702 C C . GLU A 1 199 ? -42.756 5.281 45.933 1.00 89.31 199 GLU A C 1
ATOM 1704 O O . GLU A 1 199 ? -42.631 4.125 46.333 1.00 89.31 199 GLU A O 1
ATOM 1709 N N . GLU A 1 200 ? -43.561 5.589 44.914 1.00 90.25 200 GLU A N 1
ATOM 1710 C CA . GLU A 1 200 ? -44.382 4.608 44.200 1.00 90.25 200 GLU A CA 1
ATOM 1711 C C . GLU A 1 200 ? -43.529 3.507 43.552 1.00 90.25 200 GLU A C 1
ATOM 1713 O O . GLU A 1 200 ? -43.814 2.320 43.720 1.00 90.25 200 GLU A O 1
ATOM 1718 N N . GLU A 1 201 ? -42.449 3.884 42.857 1.00 92.12 201 GLU A N 1
ATOM 1719 C CA . GLU A 1 201 ? -41.518 2.930 42.242 1.00 92.12 201 GLU A CA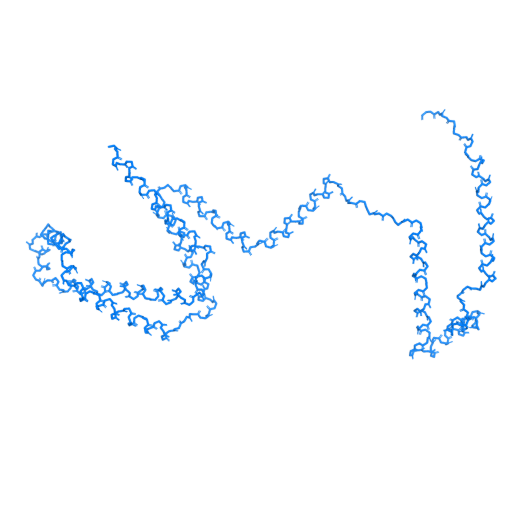 1
ATOM 1720 C C . GLU A 1 201 ? -40.808 2.070 43.298 1.00 92.12 201 GLU A C 1
ATOM 1722 O O . GLU A 1 201 ? -40.614 0.875 43.082 1.00 92.12 201 GLU A O 1
ATOM 1727 N N . TYR A 1 202 ? -40.473 2.645 44.457 1.00 92.56 202 TYR A N 1
ATOM 1728 C CA . TYR A 1 202 ? -39.858 1.921 45.572 1.00 92.56 202 TYR A CA 1
ATOM 1729 C C . TYR A 1 202 ? -40.810 0.893 46.185 1.00 92.56 202 TYR A C 1
ATOM 1731 O O . TYR A 1 202 ? -40.425 -0.255 46.427 1.00 92.56 202 TYR A O 1
ATOM 1739 N N . LEU A 1 203 ? -42.068 1.275 46.403 1.00 92.38 203 LEU A N 1
ATOM 1740 C CA . LEU A 1 203 ? -43.088 0.378 46.937 1.00 92.38 203 LEU A CA 1
ATOM 1741 C C . LEU A 1 203 ? -43.423 -0.751 45.959 1.00 92.38 203 LEU A C 1
ATOM 1743 O O . LEU A 1 203 ? -43.669 -1.882 46.387 1.00 92.38 203 LEU A O 1
ATOM 1747 N N . GLU A 1 204 ? -43.443 -0.468 44.660 1.00 94.31 204 GLU A N 1
ATOM 1748 C CA . GLU A 1 204 ? -43.683 -1.485 43.637 1.00 94.31 204 GLU A CA 1
ATOM 1749 C C . GLU A 1 204 ? -42.508 -2.463 43.532 1.00 94.31 204 GLU A C 1
ATOM 1751 O O . GLU A 1 204 ? -42.708 -3.680 43.559 1.00 94.31 204 GLU A O 1
ATOM 1756 N N . GLU A 1 205 ? -41.273 -1.957 43.503 1.00 94.94 205 GLU A N 1
ATOM 1757 C CA . GLU A 1 205 ? -40.078 -2.800 43.469 1.00 94.94 205 GLU A CA 1
ATOM 1758 C C . GLU A 1 205 ? -39.985 -3.673 44.731 1.00 94.94 205 GLU A C 1
ATOM 1760 O O . GLU A 1 205 ? -39.762 -4.881 44.628 1.00 94.94 205 GLU A O 1
ATOM 1765 N N . SER A 1 206 ? -40.278 -3.106 45.906 1.00 93.31 206 SER A N 1
ATOM 1766 C CA . SER A 1 206 ? -40.380 -3.848 47.168 1.00 93.31 206 SER A CA 1
ATOM 1767 C C . SER A 1 206 ? -41.386 -5.001 47.065 1.00 93.31 206 SER A C 1
ATOM 1769 O O . SER A 1 206 ? -41.037 -6.154 47.324 1.00 93.31 206 SER A O 1
ATOM 1771 N N . ARG A 1 207 ? -42.606 -4.742 46.574 1.00 93.19 207 ARG A N 1
ATOM 1772 C CA . ARG A 1 207 ? -43.636 -5.781 46.393 1.00 93.19 207 ARG A CA 1
ATOM 1773 C C . ARG A 1 207 ? -43.189 -6.894 45.448 1.00 93.19 207 ARG A C 1
ATOM 1775 O O . ARG A 1 207 ? -43.386 -8.074 45.757 1.00 93.19 207 ARG A O 1
ATOM 1782 N N . ILE A 1 208 ? -42.590 -6.537 44.313 1.00 96.06 208 ILE A N 1
ATOM 1783 C CA . ILE A 1 208 ? -42.135 -7.499 43.302 1.00 96.06 208 ILE A CA 1
ATOM 1784 C C . ILE A 1 208 ? -41.011 -8.376 43.861 1.00 96.06 208 ILE A C 1
ATOM 1786 O O . ILE A 1 208 ? -41.108 -9.606 43.796 1.00 96.06 208 ILE A O 1
ATOM 1790 N N . TYR A 1 209 ? -39.970 -7.773 44.442 1.00 95.69 209 TYR A N 1
ATOM 1791 C CA . TYR A 1 209 ? -38.829 -8.517 44.978 1.00 95.69 209 TYR A CA 1
ATOM 1792 C C . TYR A 1 209 ? -39.209 -9.359 46.194 1.00 95.69 209 TYR A C 1
ATOM 1794 O O . TYR A 1 209 ? -38.798 -10.517 46.267 1.00 95.69 209 TYR A O 1
ATOM 1802 N N . THR A 1 210 ? -40.039 -8.844 47.108 1.00 94.75 210 THR A N 1
ATOM 1803 C CA . THR A 1 210 ? -40.545 -9.632 48.240 1.00 94.75 210 THR A CA 1
ATOM 1804 C C . THR A 1 210 ? -41.310 -10.854 47.748 1.00 94.75 210 THR A C 1
ATOM 1806 O O . THR A 1 210 ? -41.049 -11.964 48.207 1.00 94.75 210 THR A O 1
ATOM 1809 N N . ARG A 1 211 ? -42.204 -10.697 46.765 1.00 93.19 211 ARG A N 1
ATOM 1810 C CA . ARG A 1 211 ? -42.954 -11.828 46.205 1.00 93.19 211 ARG A CA 1
ATOM 1811 C C . ARG A 1 211 ? -42.040 -12.850 45.531 1.00 93.19 211 ARG A C 1
ATOM 1813 O O . ARG A 1 211 ? -42.225 -14.050 45.728 1.00 93.19 211 ARG A O 1
ATOM 1820 N N . MET A 1 212 ? -41.074 -12.382 44.745 1.00 96.56 212 MET A N 1
ATOM 1821 C CA . MET A 1 212 ? -40.113 -13.245 44.060 1.00 96.56 212 MET A CA 1
ATOM 1822 C C . MET A 1 212 ? -39.273 -14.045 45.060 1.00 96.56 212 MET A C 1
ATOM 1824 O O . MET A 1 212 ? -39.122 -15.254 44.905 1.00 96.56 212 MET A O 1
ATOM 1828 N N . GLU A 1 213 ? -38.781 -13.401 46.116 1.00 95.81 213 GLU A N 1
ATOM 1829 C CA . GLU A 1 213 ? -37.923 -14.056 47.100 1.00 95.81 213 GLU A CA 1
ATOM 1830 C C . GLU A 1 213 ? -38.695 -15.022 48.007 1.00 95.81 213 GLU A C 1
ATOM 1832 O O . GLU A 1 213 ? -38.191 -16.090 48.355 1.00 95.81 213 GLU A O 1
ATOM 1837 N N . LEU A 1 214 ? -39.955 -14.715 48.327 1.00 94.69 214 LEU A N 1
ATOM 1838 C CA . LEU A 1 214 ? -40.843 -15.653 49.019 1.00 94.69 214 LEU A CA 1
ATOM 1839 C C . LEU A 1 214 ? -41.124 -16.906 48.178 1.00 94.69 214 LEU A C 1
ATOM 1841 O O . LEU A 1 214 ? -41.195 -18.008 48.722 1.00 94.69 214 LEU A O 1
ATOM 1845 N N . GLU A 1 215 ? -41.249 -16.766 46.859 1.00 93.44 215 GLU A N 1
ATOM 1846 C CA . GLU A 1 215 ? -41.414 -17.909 45.960 1.00 93.44 215 GLU A CA 1
ATOM 1847 C C . GLU A 1 215 ? -40.115 -18.721 45.829 1.00 93.44 215 GLU A C 1
ATOM 1849 O O . GLU A 1 215 ? -40.144 -19.952 45.916 1.00 93.44 215 GLU A O 1
ATOM 1854 N N . ASN A 1 216 ? -38.960 -18.052 45.739 1.00 93.31 216 ASN A N 1
ATOM 1855 C CA . ASN A 1 216 ? -37.649 -18.705 45.804 1.00 93.31 216 ASN A CA 1
ATOM 1856 C C . ASN A 1 216 ? -37.491 -19.513 47.103 1.00 93.31 216 ASN A C 1
ATOM 1858 O O . ASN A 1 216 ? -37.027 -20.656 47.073 1.00 93.31 216 ASN A O 1
ATOM 1862 N N . LEU A 1 217 ? -37.931 -18.957 48.236 1.00 91.12 217 LEU A N 1
ATOM 1863 C CA . LEU A 1 217 ? -37.921 -19.628 49.536 1.00 91.12 217 LEU A CA 1
ATOM 1864 C C . LEU A 1 217 ? -38.787 -20.901 49.521 1.00 91.12 217 LEU A C 1
ATOM 1866 O O . LEU A 1 217 ? -38.337 -21.955 49.978 1.00 91.12 217 LEU A O 1
ATOM 1870 N N . ARG A 1 218 ? -39.999 -20.840 48.953 1.00 91.06 218 ARG A N 1
ATOM 1871 C CA . ARG A 1 218 ? -40.885 -22.012 48.805 1.00 91.06 218 ARG A CA 1
ATOM 1872 C C . ARG A 1 218 ? -40.239 -23.106 47.962 1.00 91.06 218 ARG A C 1
ATOM 1874 O O . ARG A 1 218 ? -40.215 -24.272 48.365 1.00 91.06 218 ARG A O 1
ATOM 1881 N N . GLN A 1 219 ? -39.676 -22.734 46.815 1.00 89.62 219 GLN A N 1
ATOM 1882 C CA . GLN A 1 219 ? -38.993 -23.672 45.923 1.00 89.62 219 GLN A CA 1
ATOM 1883 C C . GLN A 1 219 ? -37.769 -24.299 46.594 1.00 89.62 219 GLN A C 1
ATOM 1885 O O . GLN A 1 219 ? -37.575 -25.514 46.505 1.00 89.62 219 GLN A O 1
ATOM 1890 N N . PHE A 1 220 ? -36.983 -23.506 47.327 1.00 88.25 220 PHE A N 1
ATOM 1891 C CA . PHE A 1 220 ? -35.841 -24.000 48.0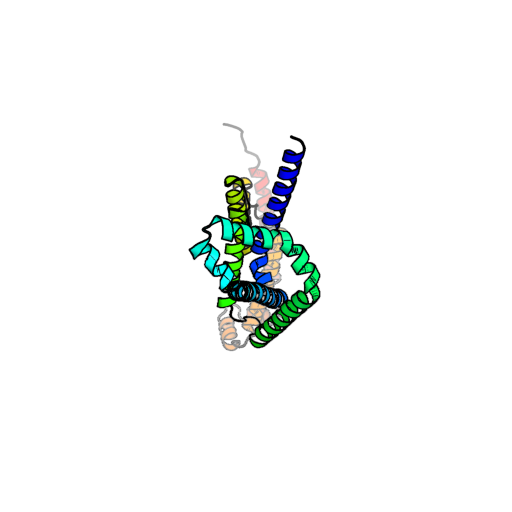89 1.00 88.25 220 PHE A CA 1
ATOM 1892 C C . PHE A 1 220 ? -36.271 -25.065 49.104 1.00 88.25 220 PHE A C 1
ATOM 1894 O O . PHE A 1 220 ? -35.699 -26.161 49.121 1.00 88.25 220 PHE A O 1
ATOM 1901 N N . CYS A 1 221 ? -37.320 -24.795 49.885 1.00 86.19 221 CYS A N 1
ATOM 1902 C CA . CYS A 1 221 ? -37.865 -25.744 50.855 1.00 86.19 221 CYS A CA 1
ATOM 1903 C C . CYS A 1 221 ? -38.369 -27.049 50.208 1.00 86.19 221 CYS A C 1
ATOM 1905 O O . CYS A 1 221 ? -38.181 -28.114 50.798 1.00 86.19 221 CYS A O 1
ATOM 1907 N N . ASN A 1 222 ? -38.914 -26.988 48.989 1.00 83.62 222 ASN A N 1
ATOM 1908 C CA . ASN A 1 222 ? -39.425 -28.149 48.245 1.00 83.62 222 ASN A CA 1
ATOM 1909 C C . ASN A 1 222 ? -38.364 -28.910 47.414 1.00 83.62 222 ASN A C 1
ATOM 1911 O O . ASN A 1 222 ? -38.654 -29.986 46.890 1.00 83.62 222 ASN A O 1
ATOM 1915 N N . SER A 1 223 ? -37.139 -28.390 47.291 1.00 83.44 223 SER A N 1
ATOM 1916 C CA . SER A 1 223 ? -36.076 -28.956 46.440 1.00 83.44 223 SER A CA 1
ATOM 1917 C C . SER A 1 223 ? -35.346 -30.180 47.043 1.00 83.44 223 SER A C 1
ATOM 1919 O O . SER A 1 223 ? -35.663 -30.653 48.132 1.00 83.44 223 SER A O 1
ATOM 1921 N N . GLN A 1 224 ? -34.336 -30.710 46.334 1.00 60.97 224 GLN A N 1
ATOM 1922 C CA . GLN A 1 224 ? -33.656 -32.005 46.560 1.00 60.97 224 GLN A CA 1
ATOM 1923 C C . GLN A 1 224 ? -33.077 -32.249 47.979 1.00 60.97 224 GLN A C 1
ATOM 1925 O O . GLN A 1 224 ? -32.834 -33.398 48.339 1.00 60.97 224 GLN A O 1
ATOM 1930 N N . ASN A 1 225 ? -32.932 -31.209 48.814 1.00 64.94 225 ASN A N 1
ATOM 1931 C CA . ASN A 1 225 ? -32.553 -31.289 50.239 1.00 64.94 225 ASN A CA 1
ATOM 1932 C C . ASN A 1 225 ? -33.749 -31.178 51.210 1.00 64.94 225 ASN A C 1
ATOM 1934 O O . ASN A 1 225 ? -33.576 -30.858 52.389 1.00 64.94 225 ASN A O 1
ATOM 1938 N N . SER A 1 226 ? -34.958 -31.480 50.730 1.00 67.44 226 SER A N 1
ATOM 1939 C CA . SER A 1 226 ? -36.231 -31.409 51.456 1.00 67.44 226 SER A CA 1
ATOM 1940 C C . SER A 1 226 ? -36.141 -31.962 52.888 1.00 67.44 226 SER A C 1
ATOM 1942 O O . SER A 1 226 ? -36.569 -31.302 53.828 1.00 67.44 226 SER A O 1
ATOM 1944 N N . LYS A 1 227 ? -35.455 -33.092 53.123 1.00 75.81 227 LYS A N 1
ATOM 1945 C CA . LYS A 1 227 ? -35.285 -33.658 54.478 1.00 75.81 227 LYS A CA 1
ATOM 1946 C C . LYS A 1 227 ? -34.583 -32.704 55.460 1.00 75.81 227 LYS A C 1
ATOM 1948 O O . LYS A 1 227 ? -35.031 -32.570 56.595 1.00 75.81 227 LYS A O 1
ATOM 1953 N N . THR A 1 228 ? -33.507 -32.043 55.040 1.00 81.94 228 THR A N 1
ATOM 1954 C CA . THR A 1 228 ? -32.760 -31.078 55.869 1.00 81.94 228 THR A CA 1
ATOM 1955 C C . THR A 1 228 ? -33.555 -29.783 56.051 1.00 81.94 228 THR A C 1
ATOM 1957 O O . THR A 1 228 ? -33.585 -29.217 57.143 1.00 81.94 228 THR A O 1
ATOM 1960 N N . ASN A 1 229 ? -34.269 -29.353 55.009 1.00 83.81 229 ASN A N 1
ATOM 1961 C CA . ASN A 1 229 ? -35.110 -28.158 55.053 1.00 83.81 229 ASN A CA 1
ATOM 1962 C C . ASN A 1 229 ? -36.310 -28.346 55.998 1.00 83.81 229 ASN A C 1
ATOM 1964 O O . ASN A 1 229 ? -36.562 -27.496 56.848 1.00 83.81 229 ASN A O 1
ATOM 1968 N N . TRP A 1 230 ? -36.986 -29.496 55.957 1.00 86.44 230 TRP A N 1
ATOM 1969 C CA . TRP A 1 230 ? -38.073 -29.825 56.887 1.00 86.44 230 TRP A CA 1
ATOM 1970 C C . TRP A 1 230 ? -37.589 -30.025 58.328 1.00 86.44 230 TRP A C 1
ATOM 1972 O O . TRP A 1 230 ? -38.296 -29.664 59.270 1.00 86.44 230 TRP A O 1
ATOM 1982 N N . GLN A 1 231 ? -36.360 -30.516 58.530 1.00 86.56 231 GLN A N 1
ATOM 1983 C CA . GLN A 1 231 ? -35.731 -30.517 59.856 1.00 86.56 231 GLN A CA 1
ATOM 1984 C C . GLN A 1 231 ? -35.540 -29.095 60.391 1.00 86.56 231 GLN A C 1
ATOM 1986 O O . GLN A 1 231 ? -35.771 -28.857 61.577 1.00 86.56 231 GLN A O 1
ATOM 1991 N N . LEU A 1 232 ? -35.170 -28.138 59.540 1.00 85.50 232 LEU A N 1
ATOM 1992 C CA . LEU A 1 232 ? -35.058 -26.735 59.934 1.00 85.50 232 LEU A CA 1
ATOM 1993 C C . LEU A 1 232 ? -36.432 -26.140 60.275 1.00 85.50 232 LEU A C 1
ATOM 1995 O O . LEU A 1 232 ? -36.580 -25.520 61.327 1.00 85.50 232 LEU A O 1
ATOM 1999 N N . VAL A 1 233 ? -37.454 -26.422 59.461 1.00 87.88 233 VAL A N 1
ATOM 2000 C CA . VAL A 1 233 ? -38.843 -25.998 59.714 1.00 87.88 233 VAL A CA 1
ATOM 2001 C C . VAL A 1 233 ? -39.364 -26.529 61.054 1.00 87.88 233 VAL A C 1
ATOM 2003 O O . VAL A 1 233 ? -39.980 -25.777 61.808 1.00 87.88 233 VAL A O 1
ATOM 2006 N N . SER A 1 234 ? -39.063 -27.783 61.407 1.00 86.94 234 SER A N 1
ATOM 2007 C CA . SER A 1 234 ? -39.498 -28.380 62.682 1.00 86.94 234 SER A CA 1
ATOM 2008 C C . SER A 1 234 ? -38.906 -27.716 63.933 1.00 86.94 234 SER A C 1
ATOM 2010 O O . SER A 1 234 ? -39.458 -27.866 65.019 1.00 86.94 234 SER A O 1
ATOM 2012 N N . ARG A 1 235 ? -37.803 -26.967 63.795 1.00 90.62 235 ARG A N 1
ATOM 2013 C CA . ARG A 1 235 ? -37.153 -26.248 64.905 1.00 90.62 235 ARG A CA 1
ATOM 2014 C C . ARG A 1 235 ? -37.731 -24.848 65.130 1.00 90.62 235 ARG A C 1
ATOM 2016 O O . ARG A 1 235 ? -37.361 -24.191 66.100 1.00 90.62 235 ARG A O 1
ATOM 2023 N N . LEU A 1 236 ? -38.606 -24.372 64.244 1.00 90.44 236 LEU A N 1
ATOM 2024 C CA . LEU A 1 236 ? -39.228 -23.054 64.358 1.00 90.44 236 LEU A CA 1
ATOM 2025 C C . LEU A 1 236 ? -40.306 -23.032 65.447 1.00 90.44 236 LEU A C 1
ATOM 2027 O O . LEU A 1 236 ? -40.945 -24.036 65.743 1.00 90.44 236 LEU A O 1
ATOM 2031 N N . LYS A 1 237 ? -40.581 -21.838 65.989 1.00 90.94 237 LYS A N 1
ATOM 2032 C CA . LYS A 1 237 ? -41.610 -21.619 67.024 1.00 90.94 237 LYS A CA 1
ATOM 2033 C C . LYS A 1 237 ? -43.029 -21.987 66.560 1.00 90.94 237 LYS A C 1
ATOM 2035 O O . LYS A 1 237 ? -43.872 -22.336 67.379 1.00 90.94 237 LYS A O 1
ATOM 2040 N N . ARG A 1 238 ? -43.313 -21.865 65.258 1.00 90.06 238 ARG A N 1
ATOM 2041 C CA . ARG A 1 238 ? -44.621 -22.158 64.642 1.00 90.06 238 ARG A CA 1
ATOM 2042 C C . ARG A 1 238 ? -44.434 -22.995 63.363 1.00 90.06 238 ARG A C 1
ATOM 2044 O O . ARG A 1 238 ? -44.558 -22.450 62.266 1.00 90.06 238 ARG A O 1
ATOM 2051 N N . PRO A 1 239 ? -44.137 -24.302 63.479 1.00 90.12 239 PRO A N 1
ATOM 2052 C CA . PRO A 1 239 ? -43.791 -25.141 62.330 1.00 90.12 239 PRO A CA 1
ATOM 2053 C C . PRO A 1 239 ? -44.975 -25.338 61.374 1.00 90.12 239 PRO A C 1
ATOM 2055 O O . PRO A 1 239 ? -44.801 -25.248 60.165 1.00 90.12 239 PRO A O 1
ATOM 2058 N N . ASN A 1 240 ? -46.194 -25.504 61.902 1.00 89.00 240 ASN A N 1
ATOM 2059 C CA . ASN A 1 240 ? -47.402 -25.718 61.093 1.00 89.00 240 ASN A CA 1
ATOM 2060 C C . ASN A 1 240 ? -47.714 -24.531 60.172 1.00 89.00 240 ASN A C 1
ATOM 2062 O O . ASN A 1 240 ? -48.139 -24.722 59.041 1.00 89.00 240 ASN A O 1
ATOM 2066 N N . ARG A 1 241 ? -47.451 -23.306 60.642 1.00 89.25 241 ARG A N 1
ATOM 2067 C CA . ARG A 1 241 ? -47.640 -22.081 59.858 1.00 89.25 241 ARG A CA 1
ATOM 2068 C C . ARG A 1 241 ? -46.615 -21.953 58.731 1.00 89.25 241 ARG A C 1
ATOM 2070 O O . ARG A 1 241 ? -46.928 -21.484 57.646 1.00 89.25 241 ARG A O 1
ATOM 2077 N N . MET A 1 242 ? -45.375 -22.356 58.997 1.00 89.56 242 MET A N 1
ATOM 2078 C CA . MET A 1 242 ? -44.342 -22.382 57.965 1.00 89.56 242 MET A CA 1
ATOM 2079 C C . MET A 1 242 ? -44.633 -23.480 56.933 1.00 89.56 242 MET A C 1
ATOM 2081 O O . MET A 1 242 ? -44.458 -23.258 55.742 1.00 89.56 242 MET A O 1
ATOM 2085 N N . ALA A 1 243 ? -45.143 -24.636 57.368 1.00 88.81 243 ALA A N 1
ATOM 2086 C CA . ALA A 1 243 ? -45.566 -25.704 56.468 1.00 88.81 243 ALA A CA 1
ATOM 2087 C C . ALA A 1 243 ? -46.692 -25.246 55.524 1.00 88.81 243 ALA A C 1
ATOM 2089 O O . ALA A 1 243 ? -46.552 -25.405 54.316 1.00 88.81 243 ALA A O 1
ATOM 2090 N N . SER A 1 244 ? -47.742 -24.596 56.043 1.00 89.62 244 SER A N 1
ATOM 2091 C CA . SER A 1 244 ? -48.831 -24.059 55.211 1.00 89.62 244 SER A CA 1
ATOM 2092 C C . SER A 1 244 ? -48.353 -22.972 54.239 1.00 89.62 244 SER A C 1
ATOM 2094 O O . SER A 1 244 ? -48.848 -22.885 53.118 1.00 89.62 244 SER A O 1
ATOM 2096 N N . PHE A 1 245 ? -47.342 -22.182 54.619 1.00 92.12 245 PHE A N 1
ATOM 2097 C CA . PHE A 1 245 ? -46.695 -21.228 53.715 1.00 92.12 245 PHE A CA 1
ATOM 2098 C C . PHE A 1 245 ? -45.894 -21.907 52.590 1.00 92.12 245 PHE A C 1
ATOM 2100 O O . PHE A 1 245 ? -45.983 -21.472 51.441 1.00 92.12 245 PHE A O 1
ATOM 2107 N N . ILE A 1 246 ? -45.134 -22.966 52.898 1.00 90.19 246 ILE A N 1
ATOM 2108 C CA . ILE A 1 246 ? -44.331 -23.724 51.918 1.00 90.19 246 ILE A CA 1
ATOM 2109 C C . ILE A 1 246 ? -45.228 -24.465 50.917 1.00 90.19 246 ILE A C 1
ATOM 2111 O O . ILE A 1 246 ? -44.900 -24.532 49.732 1.00 90.19 246 ILE A O 1
ATOM 2115 N N . THR A 1 247 ? -46.356 -25.008 51.384 1.00 86.75 247 THR A N 1
ATOM 2116 C CA . THR A 1 247 ? -47.350 -25.703 50.548 1.00 86.75 247 THR A CA 1
ATOM 2117 C C . THR A 1 247 ? -48.187 -24.734 49.701 1.00 86.75 247 THR A C 1
ATOM 2119 O O . THR A 1 247 ? -48.742 -25.141 48.686 1.00 86.75 247 THR A O 1
ATOM 2122 N N . GLY A 1 248 ? -48.215 -23.446 50.062 1.00 86.00 248 GLY A N 1
ATOM 2123 C CA . GLY A 1 248 ? -48.940 -22.400 49.336 1.00 86.00 248 GLY A CA 1
ATOM 2124 C C . GLY A 1 248 ? -50.377 -22.168 49.815 1.00 86.00 248 GLY A C 1
ATOM 2125 O O . GLY A 1 248 ? -51.073 -21.343 49.232 1.00 86.00 248 GLY A O 1
ATOM 2126 N N . ASP A 1 249 ? -50.805 -22.838 50.888 1.00 86.00 249 ASP A N 1
ATOM 2127 C CA . ASP A 1 249 ? -52.153 -22.711 51.462 1.00 86.00 249 ASP A CA 1
ATOM 2128 C C . ASP A 1 249 ? -52.362 -21.368 52.179 1.00 86.00 249 ASP A C 1
ATOM 2130 O O . ASP A 1 249 ? -53.484 -20.875 52.293 1.00 86.00 249 ASP A O 1
ATOM 2134 N N . SER A 1 250 ? -51.279 -20.768 52.681 1.00 85.75 250 SER A N 1
ATOM 2135 C CA . SER A 1 250 ? -51.302 -19.479 53.373 1.00 85.75 250 SER A CA 1
ATOM 2136 C C . SER A 1 250 ? -50.191 -18.552 52.886 1.00 85.75 250 SER A C 1
ATOM 2138 O O . SER A 1 250 ? -49.083 -18.999 52.578 1.00 85.75 250 SER A O 1
ATOM 2140 N N . ASP A 1 251 ? -50.455 -17.248 52.881 1.00 86.94 251 ASP A N 1
ATOM 2141 C CA . ASP A 1 251 ? -49.415 -16.245 52.652 1.00 86.94 251 ASP A CA 1
ATOM 2142 C C . ASP A 1 251 ? -48.460 -16.132 53.862 1.00 86.94 251 ASP A C 1
ATOM 2144 O O . ASP A 1 251 ? -48.727 -16.659 54.949 1.00 86.94 251 ASP A O 1
ATOM 2148 N N . HIS A 1 252 ? -47.316 -15.474 53.673 1.00 86.44 252 HIS A N 1
ATOM 2149 C CA . HIS A 1 252 ? -46.309 -15.255 54.714 1.00 86.44 252 HIS A CA 1
ATOM 2150 C C . HIS A 1 252 ? -46.860 -14.432 55.896 1.00 86.44 252 HIS A C 1
ATOM 2152 O O . HIS A 1 252 ? -46.499 -14.685 57.051 1.00 86.44 252 HIS A O 1
ATOM 2158 N N . VAL A 1 253 ? -47.804 -13.523 55.631 1.00 89.62 253 VAL A N 1
ATOM 2159 C CA . VAL A 1 253 ? -48.526 -12.727 56.634 1.00 89.62 253 VAL A CA 1
ATOM 2160 C C . VAL A 1 253 ? -49.983 -13.184 56.712 1.00 89.62 253 VAL A C 1
ATOM 2162 O O . VAL A 1 253 ? -50.635 -13.419 55.700 1.00 89.62 253 VAL A O 1
ATOM 2165 N N . SER A 1 254 ? -50.504 -13.336 57.931 1.00 88.12 254 SER A N 1
ATOM 2166 C CA . SER A 1 254 ? -51.919 -13.666 58.147 1.00 88.12 254 SER A CA 1
ATOM 2167 C C . SER A 1 254 ? -52.796 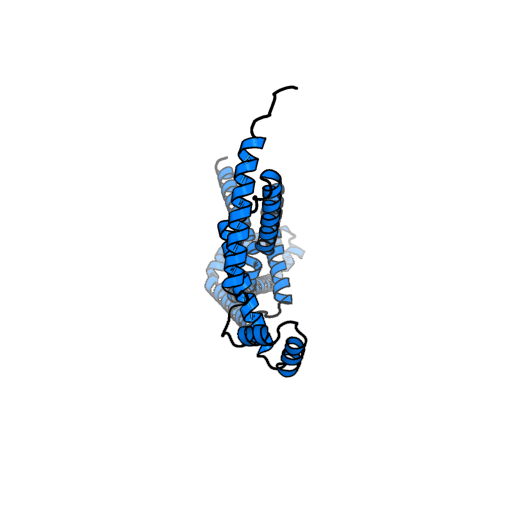-12.427 57.954 1.00 88.12 254 SER A C 1
ATOM 2169 O O . SER A 1 254 ? -52.382 -11.332 58.320 1.00 88.12 254 SER A O 1
ATOM 2171 N N . ALA A 1 255 ? -54.039 -12.588 57.492 1.00 87.31 255 ALA A N 1
ATOM 2172 C CA . ALA A 1 255 ? -54.983 -11.476 57.336 1.00 87.31 255 ALA A CA 1
ATOM 2173 C C . ALA A 1 255 ? -55.189 -10.671 58.635 1.00 87.31 255 ALA A C 1
ATOM 2175 O O . ALA A 1 255 ? -55.295 -9.452 58.590 1.00 87.31 255 ALA A O 1
ATOM 2176 N N . MET A 1 256 ? -55.178 -11.342 59.794 1.00 88.44 256 MET A N 1
ATOM 2177 C CA . MET A 1 256 ? -55.286 -10.688 61.105 1.00 88.44 256 MET A CA 1
ATOM 2178 C C . MET A 1 256 ? -54.029 -9.885 61.475 1.00 88.44 256 MET A C 1
ATOM 2180 O O . MET A 1 256 ? -54.114 -8.854 62.131 1.00 88.44 256 MET A O 1
ATOM 2184 N N . GLU A 1 257 ? -52.849 -10.356 61.071 1.00 87.94 257 GLU A N 1
ATOM 2185 C CA . GLU A 1 257 ? -51.599 -9.625 61.307 1.00 87.94 257 GLU A CA 1
ATOM 2186 C C . GLU A 1 257 ? -51.486 -8.430 60.367 1.00 87.94 257 GLU A C 1
ATOM 2188 O O . GLU A 1 257 ? -51.054 -7.365 60.793 1.00 87.94 257 GLU A O 1
ATOM 2193 N N . PHE A 1 258 ? -51.934 -8.593 59.120 1.00 88.19 258 PHE A N 1
ATOM 2194 C CA . PHE A 1 258 ? -52.041 -7.498 58.170 1.00 88.19 258 PHE A CA 1
ATOM 2195 C C . PHE A 1 258 ? -53.007 -6.422 58.678 1.00 88.19 258 PHE A C 1
ATOM 2197 O O . PHE A 1 258 ? -52.636 -5.255 58.686 1.00 88.19 258 PHE A O 1
ATOM 2204 N N . SER A 1 259 ? -54.195 -6.805 59.170 1.00 88.44 259 SER A N 1
ATOM 2205 C CA . SER A 1 259 ? -55.177 -5.846 59.691 1.00 88.44 259 SER A CA 1
ATOM 2206 C C . SER A 1 259 ? -54.674 -5.109 60.934 1.00 88.44 259 SER A C 1
ATOM 2208 O O . SER A 1 259 ? -54.813 -3.894 61.025 1.00 88.44 259 SER A O 1
ATOM 2210 N N . TYR A 1 260 ? -54.040 -5.825 61.867 1.00 91.19 260 TYR A N 1
ATOM 22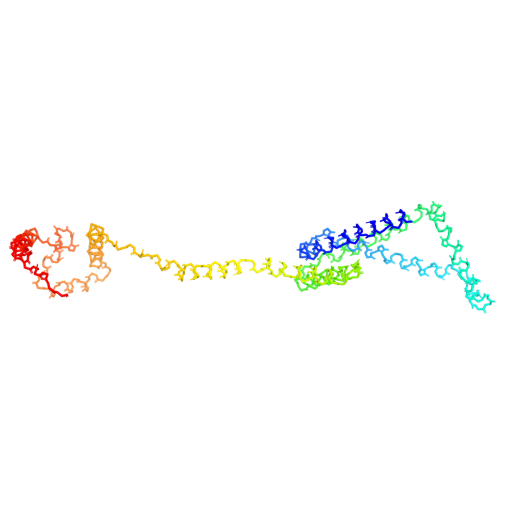11 C CA . TYR A 1 260 ? -53.445 -5.220 63.061 1.00 91.19 260 TYR A CA 1
ATOM 2212 C C . TYR A 1 260 ? -52.323 -4.238 62.699 1.00 91.19 260 TYR A C 1
ATOM 2214 O O . TYR A 1 260 ? -52.236 -3.149 63.256 1.00 91.19 260 TYR A O 1
ATOM 2222 N N . HIS A 1 261 ? -51.485 -4.596 61.724 1.00 86.06 261 HIS A N 1
ATOM 2223 C CA . HIS A 1 261 ? -50.416 -3.722 61.254 1.00 86.06 261 HIS A CA 1
ATOM 2224 C C . HIS A 1 261 ? -50.966 -2.503 60.507 1.00 86.06 261 HIS A C 1
ATOM 2226 O O . HIS A 1 261 ? -50.493 -1.398 60.739 1.00 86.06 261 HIS A O 1
ATOM 2232 N N . SER A 1 262 ? -51.989 -2.668 59.662 1.00 86.06 262 SER A N 1
ATOM 2233 C CA . SER A 1 262 ? -52.635 -1.527 59.007 1.00 86.06 262 SER A CA 1
ATOM 2234 C C . SER A 1 262 ? -53.279 -0.579 60.017 1.00 86.06 262 SER A C 1
ATOM 2236 O O . SER A 1 262 ? -53.167 0.627 59.858 1.00 86.06 262 SER A O 1
ATOM 2238 N N . GLU A 1 263 ? -53.888 -1.106 61.084 1.00 87.50 263 GLU A N 1
ATOM 2239 C CA . GLU A 1 263 ? -54.500 -0.290 62.137 1.00 87.50 263 GLU A CA 1
ATOM 2240 C C . GLU A 1 263 ? -53.449 0.517 62.913 1.00 87.50 263 GLU A C 1
ATOM 2242 O O . GLU A 1 263 ? -53.634 1.713 63.115 1.00 87.50 263 GLU A O 1
ATOM 2247 N N . ILE A 1 264 ? -52.304 -0.090 63.255 1.00 85.56 264 ILE A N 1
ATOM 2248 C CA . ILE A 1 264 ? -51.176 0.623 63.881 1.00 85.56 264 ILE A CA 1
ATOM 2249 C C . ILE A 1 264 ? -50.625 1.721 62.966 1.00 85.56 264 ILE A C 1
ATOM 2251 O O . ILE A 1 264 ? -50.332 2.814 63.443 1.00 85.56 264 ILE A O 1
ATOM 2255 N N . TYR A 1 265 ? -50.474 1.446 61.669 1.00 79.00 265 TYR A N 1
ATOM 2256 C CA . TYR A 1 265 ? -49.978 2.444 60.719 1.00 79.00 265 TYR A CA 1
ATOM 2257 C C . TYR A 1 265 ? -50.943 3.624 60.592 1.00 79.00 265 TYR A C 1
ATOM 2259 O O . TYR A 1 265 ? -50.509 4.763 60.721 1.00 79.00 265 TYR A O 1
ATOM 2267 N N . CYS A 1 266 ? -52.246 3.363 60.456 1.00 77.94 266 CYS A N 1
ATOM 2268 C CA . CYS A 1 266 ? -53.256 4.421 60.418 1.00 77.94 266 CYS A CA 1
ATOM 2269 C C . CYS A 1 266 ? -53.330 5.214 61.733 1.00 77.94 266 CYS A C 1
ATOM 2271 O O . CYS A 1 266 ? -53.585 6.415 61.712 1.00 77.94 266 CYS A O 1
ATOM 2273 N N . GLN A 1 267 ? -53.117 4.563 62.879 1.00 77.44 267 GLN A N 1
ATOM 2274 C CA . GLN A 1 267 ? -53.143 5.234 64.178 1.00 77.44 267 GLN A CA 1
ATOM 2275 C C . GLN A 1 267 ? -51.900 6.105 64.415 1.00 77.44 267 GLN A C 1
ATOM 2277 O O . GLN A 1 267 ? -52.023 7.163 65.026 1.00 77.44 267 GLN A O 1
ATOM 2282 N N . ASN A 1 268 ? -50.735 5.694 63.905 1.00 67.50 268 ASN A N 1
ATOM 2283 C CA . ASN A 1 268 ? -49.503 6.480 63.983 1.00 67.50 268 ASN A CA 1
ATOM 2284 C C . ASN A 1 268 ? -49.493 7.655 62.989 1.00 67.50 268 ASN A C 1
ATOM 2286 O O . ASN A 1 268 ? -49.096 8.753 63.367 1.00 67.50 268 ASN A O 1
ATOM 2290 N N . GLU A 1 269 ? -49.998 7.474 61.762 1.00 62.47 269 GLU A N 1
ATOM 2291 C CA . GLU A 1 269 ? -50.159 8.584 60.804 1.00 62.47 269 GLU A CA 1
ATOM 2292 C C . GLU A 1 269 ? -51.122 9.658 61.341 1.00 62.47 269 GLU A C 1
ATOM 2294 O O . GLU A 1 269 ? -50.844 10.850 61.230 1.00 62.47 269 GLU A O 1
ATOM 2299 N N . GLY A 1 270 ? -52.203 9.252 62.020 1.00 58.22 270 GLY A N 1
ATOM 2300 C CA . GLY A 1 270 ? -53.132 10.188 62.661 1.00 58.22 270 GLY A CA 1
ATOM 2301 C C . GLY A 1 270 ? -52.547 10.958 63.854 1.00 58.22 270 GLY A C 1
ATOM 2302 O O . GLY A 1 270 ? -52.993 12.069 64.127 1.00 58.22 270 GLY A O 1
ATOM 2303 N N . SER A 1 271 ? -51.549 10.409 64.558 1.00 54.69 271 SER A N 1
ATOM 2304 C CA . SER A 1 271 ? -50.863 11.113 65.656 1.00 54.69 271 SER A CA 1
ATOM 2305 C C . SER A 1 271 ? -49.735 12.037 65.187 1.00 54.69 271 SER A C 1
ATOM 2307 O O . SER A 1 271 ? -49.435 13.021 65.864 1.00 54.69 271 SER A O 1
ATOM 2309 N N . ASP A 1 272 ? -49.125 11.743 64.038 1.00 53.41 272 ASP A N 1
ATOM 2310 C CA . ASP A 1 272 ? -48.062 12.571 63.463 1.00 53.41 272 ASP A CA 1
ATOM 2311 C C . ASP A 1 272 ? -48.638 13.809 62.748 1.00 53.41 272 ASP A C 1
ATOM 2313 O O . ASP A 1 272 ? -48.064 14.896 62.848 1.00 53.41 272 ASP A O 1
ATOM 2317 N N . GLU A 1 273 ? -49.820 13.702 62.126 1.00 51.88 273 GLU A N 1
ATOM 2318 C CA . GLU A 1 273 ? -50.540 14.872 61.597 1.00 51.88 273 GLU A CA 1
ATOM 2319 C C . GLU A 1 273 ? -50.970 15.839 62.717 1.00 51.88 273 GLU A C 1
ATOM 2321 O O . GLU A 1 273 ? -50.837 17.053 62.563 1.00 51.88 273 GLU A O 1
ATOM 2326 N N . GLU A 1 274 ? -51.410 15.339 63.879 1.00 49.34 274 GLU A N 1
ATOM 2327 C CA . GLU A 1 274 ? -51.849 16.185 65.003 1.00 49.34 274 GLU A CA 1
ATOM 2328 C C . GLU A 1 274 ? -50.680 16.940 65.679 1.00 49.34 274 GLU A C 1
ATOM 2330 O O . GLU A 1 274 ? -50.862 18.061 66.159 1.00 49.34 274 GLU A O 1
ATOM 2335 N N . ASN A 1 275 ? -49.460 16.385 65.647 1.00 46.12 275 ASN A N 1
ATOM 2336 C CA . ASN A 1 275 ? -48.240 17.064 66.110 1.00 46.12 275 ASN A CA 1
ATOM 2337 C C . ASN A 1 275 ? -47.636 18.014 65.060 1.00 46.12 275 ASN A C 1
ATOM 2339 O O . ASN A 1 275 ? -47.069 19.042 65.435 1.00 46.12 275 ASN A O 1
ATOM 2343 N N . SER A 1 276 ? -47.795 17.736 63.761 1.00 45.34 276 SER A N 1
ATOM 2344 C CA . SER A 1 276 ? -47.279 18.608 62.695 1.00 45.34 276 SER A CA 1
ATOM 2345 C C . SER A 1 276 ? -47.953 19.988 62.681 1.00 45.34 276 SER A C 1
ATOM 2347 O O . SER A 1 276 ? -47.292 20.983 62.390 1.00 45.34 276 SER A O 1
ATOM 2349 N N . TYR A 1 277 ? -49.237 20.089 63.049 1.00 48.03 277 TYR A N 1
ATOM 2350 C CA . TYR A 1 277 ? -49.927 21.386 63.167 1.00 48.03 277 TYR A CA 1
ATOM 2351 C C . TYR A 1 277 ? -49.509 22.203 64.399 1.00 48.03 277 TYR A C 1
ATOM 2353 O O . TYR A 1 277 ? -49.762 23.409 64.447 1.00 48.03 277 TYR A O 1
ATOM 2361 N N . LEU A 1 278 ? -48.888 21.575 65.401 1.00 48.84 278 LEU A N 1
ATOM 2362 C CA . LEU A 1 278 ? -48.411 22.255 66.609 1.00 48.84 278 LEU A CA 1
ATOM 2363 C C . LEU A 1 278 ? -46.962 22.748 66.480 1.00 48.84 278 LEU A C 1
ATOM 2365 O O . LEU A 1 278 ? -46.572 23.662 67.207 1.00 48.84 278 LEU A O 1
ATOM 2369 N N . GLU A 1 279 ? -46.181 22.195 65.550 1.00 46.38 279 GLU A N 1
ATOM 2370 C CA . GLU A 1 279 ? -44.757 22.517 65.389 1.00 46.38 279 GLU A CA 1
ATOM 2371 C C . GLU A 1 279 ? -44.488 23.607 64.328 1.00 46.38 279 GLU A C 1
ATOM 2373 O O . GLU A 1 279 ? -43.449 24.264 64.360 1.00 46.38 279 GLU A O 1
ATOM 2378 N N . GLU A 1 280 ? -45.455 23.914 63.455 1.00 43.31 280 GLU A N 1
ATOM 2379 C CA . GLU A 1 280 ? -45.323 24.945 62.405 1.00 43.31 280 GLU A CA 1
ATOM 2380 C C . GLU A 1 280 ? -45.585 26.394 62.898 1.00 43.31 280 GLU A C 1
ATOM 2382 O O . GLU A 1 280 ? -45.549 27.349 62.123 1.00 43.31 280 GLU A O 1
ATOM 2387 N N . GLY A 1 281 ? -45.840 26.586 64.201 1.00 47.50 281 GLY A N 1
ATOM 2388 C CA . GLY A 1 281 ? -46.251 27.869 64.793 1.00 47.50 281 GLY A CA 1
ATOM 2389 C C . GLY A 1 281 ? -45.148 28.764 65.378 1.00 47.50 281 GLY A C 1
ATOM 2390 O O . GLY A 1 281 ? -45.462 29.864 65.831 1.00 47.50 281 GLY A O 1
ATOM 2391 N N . TYR A 1 282 ? -43.881 28.342 65.404 1.00 45.56 282 TYR A N 1
ATOM 2392 C CA . TYR A 1 282 ? -42.790 29.135 65.995 1.00 45.56 282 TYR A CA 1
ATOM 2393 C C . TYR A 1 282 ? -41.529 29.116 65.125 1.00 45.56 282 TYR A C 1
ATOM 2395 O O . TYR A 1 282 ? -40.558 28.426 65.417 1.00 45.56 282 TYR A O 1
ATOM 2403 N N . ILE A 1 283 ? -41.516 29.947 64.084 1.00 43.75 283 ILE A N 1
ATOM 2404 C CA . ILE A 1 283 ? -40.271 30.478 63.521 1.00 43.75 283 ILE A CA 1
ATOM 2405 C C . ILE A 1 283 ? -40.339 31.994 63.689 1.00 43.75 283 ILE A C 1
ATOM 2407 O O . ILE A 1 283 ? -41.027 32.697 62.955 1.00 43.75 283 ILE A O 1
ATOM 2411 N N . THR A 1 284 ? -39.684 32.481 64.740 1.00 48.38 284 THR A N 1
ATOM 2412 C CA . THR A 1 284 ? -39.322 33.889 64.892 1.00 48.38 284 THR A CA 1
ATOM 2413 C C . THR A 1 284 ? -38.100 34.152 64.022 1.00 48.38 284 THR A C 1
ATOM 2415 O O . THR A 1 284 ? -37.067 33.516 64.227 1.00 48.38 284 THR A O 1
ATOM 2418 N N . ASP A 1 285 ? -38.236 35.072 63.069 1.00 47.09 285 ASP A N 1
ATOM 2419 C CA . ASP A 1 285 ? -37.114 35.712 62.385 1.00 47.09 285 ASP A CA 1
ATOM 2420 C C . ASP A 1 285 ? -36.272 36.473 63.421 1.00 47.09 285 ASP A C 1
ATOM 2422 O O . ASP A 1 285 ? -36.776 37.423 64.013 1.00 47.09 285 ASP A O 1
ATOM 2426 N N . ASP A 1 286 ? -35.022 36.058 63.636 1.00 46.69 286 ASP A N 1
ATOM 2427 C CA . ASP A 1 286 ? -33.935 36.918 64.120 1.00 46.69 286 ASP A CA 1
ATOM 2428 C C . ASP A 1 286 ? -32.564 36.309 63.732 1.00 46.69 286 ASP A C 1
ATOM 2430 O O . ASP A 1 286 ? -32.297 35.134 63.999 1.00 46.69 286 ASP A O 1
ATOM 2434 N N . ASP A 1 287 ? -31.744 37.181 63.123 1.00 41.50 287 ASP A N 1
ATOM 2435 C CA . ASP A 1 287 ? -30.310 37.150 62.739 1.00 41.50 287 ASP A CA 1
ATOM 2436 C C . ASP A 1 287 ? -29.789 36.269 61.576 1.00 41.50 287 ASP A C 1
ATOM 2438 O O . ASP A 1 287 ? -29.529 35.054 61.741 1.00 41.50 287 ASP A O 1
#

Secondary structure (DSSP, 8-state):
-HHHHHHHHHHHHHHHHHHHHHHHHHHHHHHHHH-HHHHHHHHHHHHHHHHHHHHHHHHHHHS-HHHHHIIIIIHHHHHHHHHHHHHHHHHHHHHHTHHHHHHHHHHHHHHHHHHHHHH-----HHHHHHHHHHHHHHHHHHHHHH-SSHHHHHHHHHHHHHHHHHHHHHHHHHHHHHHHHHHHHHHHH-PPPPPPPPHHHHHHHHHHHHHHHHHHHHHHHHSTTHHHHHHHHHTSS-HHHHHHHHHTSS-SS-HHHHHHHHHHHHHHHHHHHHHHHHHTT------

pLDDT: mean 83.95, std 13.12, range [41.5, 96.56]

Sequence (287 aa):
MYWEKEIKAYLLNFQVLVSISAIFIFLYARKLVRSVAVFYLTGILIGIFASFLIFGHLFQKFIPKFARFPFLFGGWPLSAYIYYLTWRNFSVIFLEYRFYAILYLGIFTIISLAVCYRMGPPEDERSLNLMEWTLQIIALALIYFFNQVQEVAYALIFFVIFISIWRRNASKIWQFSRRNWNRLREFVFGPQPRRLLSEEEYLEESRIYTRMELENLRQFCNSQNSKTNWQLVSRLKRPNRMASFITGDSDHVSAMEFSYHSEIYCQNEGSDEENSYLEEGYITDDD

InterPro domains:
  IPR019358 NEMP family [PF10225] (15-254)
  IPR019358 NEMP family [PTHR13598] (15-280)

Radius of gyration: 46.09 Å; chains: 1; bounding box: 97×71×107 Å

Foldseek 3Di:
DVVVVVVVVVLVVVLVVLLVVLLVLLQCLLVLLPDQVNLLVVLLVVLLVVLVVVVVVVVVVVCPPVLVCCVVPVNPVVNVVVVVVCVVCVVVVCVVCVVVVVVSSVVSSVVSNVVSVVVDRDPDPVVSVVSSVVSNVVSLVSLCPSDPDNVVSVVSNVVSVVVNVCVVCVVVVVVVCVVVVVVVCCVVVNDDDDDDDDPVRVVVVVVVVVVVVLVVVLVVCVDPVVVVSLVVLVPDPCSVLVVCSSVPVDPPDDPVRVVVVVVVVVVVVVVVVVVVVVPVPDDDDDD

Organism: Meloidogyne enterolobii (NCBI:txid390850)